Protein 3CED (pdb70)

B-factor: mean 37.99, std 11.05, range [21.46, 79.49]

Secondary structure (DSSP, 8-state):
-HHHHHHHHHHHTPSPPTT-EEEEEEEEEES-HHHHHHHHHHHHT---EEEEEEEEEETTEEEEEEEEEES---HHHHHHHHHHHHHTT---EEEE-/-HHHHHHHHHHHTPSPPTT-EEEEEEEEEES-HHHHHHHHHHHHT---EEEEEEEEEETTEEEEEEEEEES---HHHHHHHHHHHHHTT---EEEE-/-HHHHHHHHHHTTPSPPTT-EEEEEEEEEES-HHHHHHHHHHHHT---EEEEEEEEEETTEEEEEEEEEES---HHHHHHHHHHHHHTT---EEEE-

Radius of gyration: 26.01 Å; Cα contacts (8 Å, |Δi|>4): 468; chains: 3; bounding box: 54×54×54 Å

Organism: Staphylococcus aureus (strain Mu50 / ATCC 700699) (NCBI:txid158878)

Structure (mmCIF, N/CA/C/O backbone):
data_3CED
#
_entry.id   3CED
#
_cell.length_a   132.550
_cell.length_b   132.550
_cell.length_c   132.083
_cell.angle_alpha   90.000
_cell.angle_beta   90.000
_cell.angle_gamma   90.000
#
_symmetry.space_group_name_H-M   'I 4 2 2'
#
loop_
_entity.id
_entity.type
_entity.pdbx_description
1 polymer 'Methionine import ATP-binding protein metN 2'
2 non-polymer 1,4-BUTANEDIOL
3 water water
#
loop_
_atom_site.group_PDB
_atom_site.id
_atom_site.type_symbol
_atom_site.label_atom_id
_atom_site.label_alt_id
_atom_site.label_comp_id
_atom_site.label_asym_id
_atom_site.label_entity_id
_atom_site.label_seq_id
_atom_site.pdbx_PDB_ins_code
_atom_site.Cartn_x
_atom_site.Cartn_y
_atom_site.Cartn_z
_atom_site.occupancy
_atom_site.B_iso_or_equiv
_atom_site.auth_seq_id
_atom_site.auth_comp_id
_atom_site.auth_asym_id
_atom_site.auth_atom_id
_atom_site.pdbx_PDB_model_num
ATOM 1 N N . SER A 1 1 ? 39.022 33.880 24.774 1.00 53.91 244 SER A N 1
ATOM 2 C CA . SER A 1 1 ? 38.499 33.592 26.141 1.00 54.18 244 SER A CA 1
ATOM 3 C C . SER A 1 1 ? 39.616 33.683 27.188 1.00 54.32 244 SER A C 1
ATOM 4 O O . SER A 1 1 ? 40.791 33.849 26.835 1.00 54.27 244 SER A O 1
ATOM 7 N N . ASN A 1 2 ? 39.240 33.577 28.466 1.00 54.39 245 ASN A N 1
ATOM 8 C CA . ASN A 1 2 ? 40.196 33.592 29.581 1.00 54.45 245 ASN A CA 1
ATOM 9 C C . ASN A 1 2 ? 41.077 32.349 29.589 1.00 53.53 245 ASN A C 1
ATOM 10 O O . ASN A 1 2 ? 42.250 32.419 29.959 1.00 53.32 245 ASN A O 1
ATOM 15 N N . ALA A 1 3 ? 40.487 31.218 29.196 1.00 52.60 246 ALA A N 1
ATOM 16 C CA . ALA A 1 3 ? 41.203 29.949 29.077 1.00 51.47 246 ALA A CA 1
ATOM 17 C C . ALA A 1 3 ? 42.213 29.995 27.912 1.00 50.35 246 ALA A C 1
ATOM 18 O O . ALA A 1 3 ? 43.329 29.480 28.030 1.00 49.45 246 ALA A O 1
ATOM 20 N N . ASP A 1 4 ? 41.815 30.626 26.803 1.00 49.04 247 ASP A N 1
ATOM 21 C CA . ASP A 1 4 ? 42.716 30.833 25.664 1.00 48.08 247 ASP A CA 1
ATOM 22 C C . ASP A 1 4 ? 43.904 31.723 26.051 1.00 46.70 247 ASP A C 1
ATOM 23 O O . ASP A 1 4 ? 45.052 31.396 25.740 1.00 45.57 247 ASP A O 1
ATOM 28 N N . ASP A 1 5 ? 43.618 32.835 26.736 1.00 45.63 248 ASP A N 1
ATOM 29 C CA . ASP A 1 5 ? 44.662 33.768 27.188 1.00 44.60 248 ASP A CA 1
ATOM 30 C C . ASP A 1 5 ? 45.610 33.090 28.193 1.00 43.06 248 ASP A C 1
ATOM 31 O O . ASP A 1 5 ? 46.826 33.243 28.103 1.00 42.58 248 ASP A O 1
ATOM 36 N N . PHE A 1 6 ? 45.042 32.343 29.139 1.00 41.64 249 PHE A N 1
ATOM 37 C CA . PHE A 1 6 ? 45.826 31.568 30.112 1.00 40.68 249 PHE A CA 1
ATOM 38 C C . PHE A 1 6 ? 46.824 30.619 29.414 1.00 39.43 249 PHE A C 1
ATOM 39 O O . PHE A 1 6 ? 48.024 30.638 29.708 1.00 38.68 249 PHE A O 1
ATOM 47 N N . GLU A 1 7 ? 46.314 29.810 28.485 1.00 38.21 250 GLU A N 1
ATOM 48 C CA . GLU A 1 7 ? 47.146 28.878 27.709 1.00 37.70 250 GLU A CA 1
ATOM 49 C C . GLU A 1 7 ? 48.234 29.598 26.894 1.00 37.73 250 GLU A C 1
ATOM 50 O O . GLU A 1 7 ? 49.381 29.128 26.825 1.00 36.69 250 GLU A O 1
ATOM 56 N N . THR A 1 8 ? 47.868 30.741 26.302 1.00 37.05 251 THR A N 1
ATOM 57 C CA . THR A 1 8 ? 48.820 31.588 25.570 1.00 3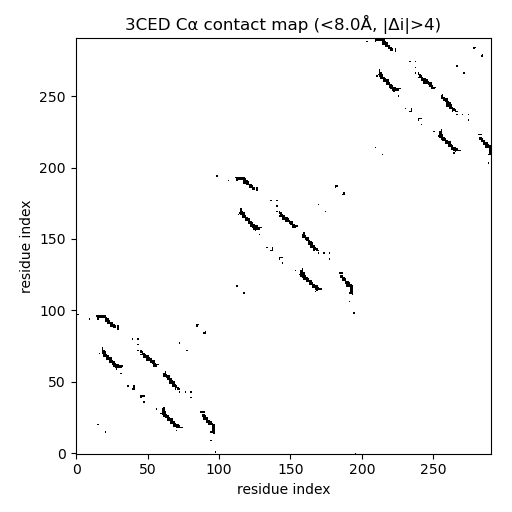7.70 251 THR A CA 1
ATOM 58 C C . THR A 1 8 ? 49.972 32.026 26.483 1.00 37.52 251 THR A C 1
ATOM 59 O O . THR A 1 8 ? 51.136 31.999 26.077 1.00 37.69 251 THR A O 1
ATOM 63 N N . SER A 1 9 ? 49.645 32.382 27.724 1.00 37.77 252 SER A N 1
ATOM 64 C CA . SER A 1 9 ? 50.658 32.791 28.696 1.00 38.26 252 SER A CA 1
ATOM 65 C C . SER A 1 9 ? 51.598 31.638 29.134 1.00 38.53 252 SER A C 1
ATOM 66 O O . SER A 1 9 ? 52.784 31.856 29.389 1.00 39.58 252 SER A O 1
ATOM 69 N N . LEU A 1 10 ? 51.088 30.413 29.215 1.00 37.92 253 LEU A N 1
ATOM 70 C CA . LEU A 1 10 ? 51.963 29.262 29.478 1.00 37.66 253 LEU A CA 1
ATOM 71 C C . LEU A 1 10 ? 52.894 28.977 28.303 1.00 38.34 253 LEU A C 1
ATOM 72 O O . LEU A 1 10 ? 54.082 28.687 28.498 1.00 37.85 253 LEU A O 1
ATOM 77 N N . THR A 1 11 ? 52.333 29.031 27.093 1.00 38.69 254 THR A N 1
ATOM 78 C CA . THR A 1 11 ? 53.078 28.756 25.870 1.00 39.81 254 THR A CA 1
ATOM 79 C C . THR A 1 11 ? 54.209 29.779 25.686 1.00 40.46 254 THR A C 1
ATOM 80 O O . THR A 1 11 ? 55.283 29.449 25.159 1.00 40.53 254 THR A O 1
ATOM 84 N N . GLU A 1 12 ? 53.977 30.992 26.179 1.00 41.05 255 GLU A N 1
ATOM 85 C CA . GLU A 1 12 ? 55.003 32.029 26.186 1.00 42.40 255 GLU A CA 1
ATOM 86 C C . GLU A 1 12 ? 56.219 31.685 27.048 1.00 41.20 255 GLU A C 1
ATOM 87 O O . GLU A 1 12 ? 57.322 32.118 26.741 1.00 41.97 255 GLU A O 1
ATOM 93 N N . LEU A 1 13 ? 56.033 30.874 28.089 1.00 40.23 256 LEU A N 1
ATOM 94 C CA . LEU A 1 13 ? 57.148 30.418 28.935 1.00 39.20 256 LEU A CA 1
ATOM 95 C C . LEU A 1 13 ? 57.952 29.261 28.333 1.00 38.06 256 LEU A C 1
ATOM 96 O O . LEU A 1 13 ? 58.949 28.832 28.897 1.00 37.21 256 LEU A O 1
ATOM 101 N N . GLU A 1 14 ? 57.503 28.750 27.198 1.00 37.45 257 GLU A N 1
ATOM 102 C CA . GLU A 1 14 ? 58.182 27.636 26.541 1.00 37.80 257 GLU A CA 1
ATOM 103 C C . GLU A 1 14 ? 59.246 28.178 25.593 1.00 36.90 257 GLU A C 1
ATOM 104 O O . GLU A 1 14 ? 59.138 29.322 25.183 1.00 36.97 257 GLU A O 1
ATOM 110 N N . PRO A 1 15 ? 60.281 27.373 25.257 1.00 36.68 258 PRO A N 1
ATOM 111 C CA . PRO A 1 15 ? 60.514 26.001 25.731 1.00 36.17 258 PRO A CA 1
ATOM 112 C C . PRO A 1 15 ? 60.936 25.969 27.213 1.00 36.08 258 PRO A C 1
ATOM 113 O O . PRO A 1 15 ? 61.652 26.867 27.681 1.00 35.89 258 PRO A O 1
ATOM 117 N N . LEU A 1 16 ? 60.447 24.973 27.947 1.00 35.12 259 LEU A N 1
ATOM 118 C CA . LEU A 1 16 ? 60.917 24.722 29.304 1.00 34.55 259 LEU A CA 1
ATOM 119 C C . LEU A 1 16 ? 62.181 23.883 29.177 1.00 34.68 259 LEU A C 1
ATOM 120 O O . LEU A 1 16 ? 62.321 23.110 28.231 1.00 34.14 259 LEU A O 1
ATOM 125 N N . GLU A 1 17 ? 63.090 24.036 30.132 1.00 35.25 260 GLU A N 1
ATOM 126 C CA . GLU A 1 17 ? 64.257 23.157 30.266 1.00 36.48 260 GLU A CA 1
ATOM 127 C C . GLU A 1 17 ? 63.828 21.776 30.709 1.00 35.48 260 GLU A C 1
ATOM 128 O O . GLU A 1 17 ? 62.766 21.608 31.325 1.00 33.31 260 GLU A O 1
ATOM 134 N N . LYS A 1 18 ? 64.651 20.783 30.383 1.00 34.70 261 LYS A N 1
ATOM 135 C CA . LYS A 1 18 ? 64.464 19.438 30.887 1.00 35.61 261 LYS A CA 1
ATOM 136 C C . LYS A 1 18 ? 64.405 19.536 32.413 1.00 33.66 261 LYS A C 1
ATOM 137 O O . LYS A 1 18 ? 65.198 20.267 33.023 1.00 33.41 261 LYS A O 1
ATOM 143 N N . ASP A 1 19 ? 63.456 18.817 33.013 1.00 32.04 262 ASP A N 1
ATOM 144 C CA . ASP A 1 19 ? 63.282 18.769 34.471 1.00 30.31 262 ASP A CA 1
ATOM 145 C C . ASP A 1 19 ? 62.613 20.011 35.049 1.00 29.22 262 ASP A C 1
ATOM 146 O O . ASP A 1 19 ? 62.538 20.158 36.260 1.00 28.27 262 ASP A O 1
ATOM 151 N N . ALA A 1 20 ? 62.090 20.868 34.166 1.00 28.33 263 ALA A N 1
ATOM 152 C CA . ALA A 1 20 ? 61.200 21.986 34.551 1.00 27.92 263 ALA A CA 1
ATOM 153 C C . ALA A 1 20 ? 59.755 21.597 34.226 1.00 28.12 263 ALA A C 1
ATOM 154 O O . ALA A 1 20 ? 59.516 20.843 33.267 1.00 27.54 263 ALA A O 1
ATOM 156 N N . TYR A 1 21 ? 58.805 22.070 35.037 1.00 27.15 264 TYR A N 1
ATOM 157 C CA . TYR A 1 21 ? 57.371 21.757 34.852 1.00 27.14 264 TYR A CA 1
ATOM 158 C C . TYR A 1 21 ? 56.493 22.962 35.120 1.00 26.95 264 TYR A C 1
ATOM 159 O O . TYR A 1 21 ? 56.845 23.827 35.914 1.00 26.60 264 TYR A O 1
ATOM 168 N N . ILE A 1 22 ? 55.334 22.992 34.479 1.00 26.23 265 ILE A N 1
ATOM 169 C CA . ILE A 1 22 ? 54.226 23.809 34.943 1.00 26.33 265 ILE A CA 1
ATOM 170 C C . ILE A 1 22 ? 53.093 22.856 35.325 1.00 27.11 265 ILE A C 1
ATOM 171 O O . ILE A 1 22 ? 52.661 22.027 34.504 1.00 26.93 265 ILE A O 1
ATOM 176 N N . VAL A 1 23 ? 52.671 22.929 36.588 1.00 26.86 266 VAL A N 1
ATOM 177 C CA . VAL A 1 23 ? 51.638 22.022 37.095 1.00 27.56 266 VAL A CA 1
ATOM 178 C C . VAL A 1 23 ? 50.477 22.818 37.661 1.00 28.25 266 VAL A C 1
ATOM 179 O O . VAL A 1 23 ? 50.658 23.958 38.059 1.00 28.17 266 VAL A O 1
ATOM 183 N N . ARG A 1 24 ? 49.292 22.217 37.662 1.00 28.24 267 ARG A N 1
ATOM 184 C CA . ARG A 1 24 ? 48.160 22.786 38.356 1.00 29.48 267 ARG A CA 1
ATOM 185 C C . ARG A 1 24 ? 47.817 21.889 39.544 1.00 29.10 267 ARG A C 1
ATOM 186 O O . ARG A 1 24 ? 47.694 20.669 39.389 1.00 29.21 267 ARG A O 1
ATOM 194 N N . LEU A 1 25 ? 47.703 22.490 40.731 1.00 28.43 268 LEU A N 1
ATOM 195 C CA . LEU A 1 25 ? 47.292 21.765 41.937 1.00 28.91 268 LEU A CA 1
ATOM 196 C C . LEU A 1 25 ? 45.818 22.078 42.180 1.00 29.16 268 LEU A C 1
ATOM 197 O O . LEU A 1 25 ? 45.433 23.267 42.163 1.00 28.26 268 LEU A O 1
ATOM 202 N N . VAL A 1 26 ? 45.011 21.027 42.388 1.00 28.27 269 VAL A N 1
ATOM 203 C CA . VAL A 1 26 ? 43.560 21.148 42.507 1.00 28.53 269 VAL A CA 1
ATOM 204 C C . VAL A 1 26 ? 43.148 20.817 43.932 1.00 28.85 269 VAL A C 1
ATOM 205 O O . VAL A 1 26 ? 43.445 19.732 44.439 1.00 27.66 269 VAL A O 1
ATOM 209 N N . PHE A 1 27 ? 42.490 21.777 44.575 1.00 29.27 270 PHE A N 1
ATOM 210 C CA . PHE A 1 27 ? 42.089 21.678 45.977 1.00 30.59 270 PHE A CA 1
ATOM 211 C C . PHE A 1 27 ? 40.583 21.527 46.035 1.00 31.55 270 PHE A C 1
ATOM 212 O O . PHE A 1 27 ? 39.865 22.268 45.365 1.00 30.71 270 PHE A O 1
ATOM 220 N N . ALA A 1 28 ? 40.104 20.580 46.840 1.00 33.86 271 ALA A N 1
ATOM 221 C CA . ALA A 1 28 ? 38.663 20.350 46.989 1.00 36.00 271 ALA A CA 1
ATOM 222 C C . ALA A 1 28 ? 38.319 20.088 48.443 1.00 37.74 271 ALA A C 1
ATOM 223 O O . ALA A 1 28 ? 37.850 19.003 48.771 1.00 38.76 271 ALA A O 1
ATOM 225 N N . GLY A 1 29 ? 38.582 21.056 49.317 1.00 38.94 272 GLY A N 1
ATOM 226 C CA . GLY A 1 29 ? 38.232 20.948 50.735 1.00 41.10 272 GLY A CA 1
ATOM 227 C C . GLY A 1 29 ? 39.422 20.693 51.630 1.00 42.82 272 GLY A C 1
ATOM 228 O O . GLY A 1 29 ? 39.286 20.141 52.711 1.00 42.89 272 GLY A O 1
ATOM 229 N N . SER A 1 30 ? 40.599 21.110 51.183 1.00 45.27 273 SER A N 1
ATOM 230 C CA . SER A 1 30 ? 41.840 20.870 51.908 1.00 47.44 273 SER A CA 1
ATOM 231 C C . SER A 1 30 ? 42.080 21.927 52.997 1.00 48.58 273 SER A C 1
ATOM 232 O O . SER A 1 30 ? 41.294 22.865 53.149 1.00 48.28 273 SER A O 1
ATOM 235 N N . THR A 1 31 ? 43.171 21.782 53.750 1.00 50.35 274 THR A N 1
ATOM 236 C CA . THR A 1 31 ? 43.653 22.884 54.594 1.00 51.74 274 THR A CA 1
ATOM 237 C C . THR A 1 31 ? 44.349 23.923 53.681 1.00 52.02 274 THR A C 1
ATOM 238 O O . THR A 1 31 ? 44.521 23.673 52.475 1.00 51.74 274 THR A O 1
ATOM 242 N N . THR A 1 32 ? 44.743 25.072 54.240 1.00 52.69 275 THR A N 1
ATOM 243 C CA . THR A 1 32 ? 45.236 26.197 53.421 1.00 53.70 275 THR A CA 1
ATOM 244 C C . THR A 1 32 ? 46.462 25.874 52.534 1.00 54.17 275 THR A C 1
ATOM 245 O O . THR A 1 32 ? 47.335 25.078 52.911 1.00 54.73 275 THR A O 1
ATOM 249 N N . THR A 1 33 ? 46.518 26.513 51.367 1.00 54.18 276 THR A N 1
ATOM 250 C CA . THR A 1 33 ? 47.581 26.274 50.388 1.00 53.92 276 THR A CA 1
ATOM 251 C C . THR A 1 33 ? 49.005 26.646 50.845 1.00 54.14 276 THR A C 1
ATOM 252 O O . THR A 1 33 ? 49.968 25.951 50.487 1.00 53.96 276 THR A O 1
ATOM 256 N N . GLU A 1 34 ? 49.145 27.729 51.618 1.00 54.36 277 GLU A N 1
ATOM 257 C CA . GLU A 1 34 ? 50.494 28.221 52.001 1.00 54.72 277 GLU A CA 1
ATOM 258 C C . GLU A 1 34 ? 51.343 27.175 52.738 1.00 53.96 277 GLU A C 1
ATOM 259 O O . GLU A 1 34 ? 52.452 26.860 52.280 1.00 53.25 277 GLU A O 1
ATOM 265 N N . PRO A 1 35 ? 50.822 26.607 53.850 1.00 53.50 278 PRO A N 1
ATOM 266 C CA . PRO A 1 35 ? 51.641 25.598 54.515 1.00 53.00 278 PRO A CA 1
ATOM 267 C C . PRO A 1 35 ? 52.024 24.470 53.542 1.00 52.32 278 PRO A C 1
ATOM 268 O O . PRO A 1 35 ? 53.050 23.835 53.746 1.00 52.03 278 PRO A O 1
ATOM 272 N N . ILE A 1 36 ? 51.219 24.254 52.492 1.00 51.51 279 ILE A N 1
ATOM 273 C CA . ILE A 1 36 ? 51.484 23.196 51.495 1.00 50.38 279 ILE A CA 1
ATOM 274 C C . ILE A 1 36 ? 52.614 23.560 50.498 1.00 49.11 279 ILE A C 1
ATOM 275 O O . ILE A 1 36 ? 53.468 22.736 50.238 1.00 49.42 279 ILE A O 1
ATOM 280 N N . VAL A 1 37 ? 52.627 24.779 49.971 1.00 47.53 280 VAL A N 1
ATOM 281 C CA . VAL A 1 37 ? 53.646 25.210 49.021 1.00 46.86 280 VAL A CA 1
ATOM 282 C C . VAL A 1 37 ? 55.036 25.394 49.674 1.00 46.37 280 VAL A C 1
ATOM 283 O O . VAL A 1 37 ? 56.073 25.088 49.054 1.00 46.39 280 VAL A O 1
ATOM 287 N N . SER A 1 38 ? 55.061 25.907 50.906 1.00 44.35 281 SER A N 1
ATOM 288 C CA . SER A 1 38 ? 56.321 26.111 51.607 1.00 42.55 281 SER A CA 1
ATOM 289 C C . SER A 1 38 ? 56.837 24.756 52.077 1.00 41.05 281 SER A C 1
ATOM 290 O O . SER A 1 38 ? 58.036 24.503 52.045 1.00 40.78 281 SER A O 1
ATOM 293 N N A SER A 1 39 ? 55.914 23.892 52.501 0.50 40.13 282 SER A N 1
ATOM 294 N N B SER A 1 39 ? 55.920 23.876 52.468 0.50 40.25 282 SER A N 1
ATOM 295 C CA A SER A 1 39 ? 56.222 22.519 52.901 0.50 39.35 282 SER A CA 1
ATOM 296 C CA B SER A 1 39 ? 56.277 22.536 52.916 0.50 39.60 282 SER A CA 1
ATOM 297 C C A SER A 1 39 ? 56.871 21.707 51.774 0.50 38.76 282 SER A C 1
ATOM 298 C C B SER A 1 39 ? 56.839 21.654 51.785 0.50 38.89 282 SER A C 1
ATOM 299 O O A SER A 1 39 ? 57.853 20.986 51.993 0.50 38.57 282 SER A O 1
ATOM 300 O O B SER A 1 39 ? 57.738 20.835 52.015 0.50 38.68 282 SER A O 1
ATOM 305 N N . LEU A 1 40 ? 56.297 21.819 50.579 1.00 37.90 283 LEU A N 1
ATOM 306 C CA . LEU A 1 40 ? 56.798 21.123 49.400 1.00 36.76 283 LEU A CA 1
ATOM 307 C C . LEU A 1 40 ? 58.167 21.657 48.990 1.00 34.78 283 LEU A C 1
ATOM 308 O O . LEU A 1 40 ? 59.056 20.879 48.693 1.00 34.01 283 LEU A O 1
ATOM 313 N N . SER A 1 41 ? 58.314 22.978 48.967 1.00 33.45 284 SER A N 1
ATOM 314 C CA . SER A 1 41 ? 59.584 23.606 48.650 1.00 33.13 284 SER A CA 1
ATOM 315 C C . SER A 1 41 ? 60.701 23.129 49.606 1.00 32.72 284 SER A C 1
ATOM 316 O O . SER A 1 41 ? 61.771 22.738 49.152 1.00 31.76 284 SER A O 1
ATOM 319 N N . THR A 1 42 ? 60.423 23.135 50.916 1.00 31.84 285 THR A N 1
ATOM 320 C CA . THR A 1 42 ? 61.353 22.637 51.929 1.00 31.35 285 THR A CA 1
ATOM 321 C C . THR A 1 42 ? 61.669 21.172 51.728 1.00 31.38 285 THR A C 1
ATOM 322 O O . THR A 1 42 ? 62.839 20.792 51.764 1.00 31.50 285 THR A O 1
ATOM 326 N N . ALA A 1 43 ? 60.648 20.350 51.494 1.00 30.93 286 ALA A N 1
ATOM 327 C CA . ALA A 1 43 ? 60.857 18.900 51.401 1.00 30.91 286 ALA A CA 1
ATOM 328 C C . ALA A 1 43 ? 61.767 18.482 50.239 1.00 30.47 286 ALA A C 1
ATOM 329 O O . ALA A 1 43 ? 62.555 17.544 50.387 1.00 30.41 286 ALA A O 1
ATOM 331 N N . TYR A 1 44 ? 61.651 19.166 49.095 1.00 29.26 287 TYR A N 1
ATOM 332 C CA . TYR A 1 44 ? 62.413 18.799 47.900 1.00 28.74 287 TYR A CA 1
ATOM 333 C C . TYR A 1 44 ? 63.514 19.786 47.521 1.00 27.54 287 TYR A C 1
ATOM 334 O O . TYR A 1 44 ? 64.209 19.582 46.521 1.00 27.54 287 TYR A O 1
ATOM 343 N N . ASP A 1 45 ? 63.700 20.818 48.346 1.00 26.26 288 ASP A N 1
ATOM 344 C CA . ASP A 1 45 ? 64.740 21.825 48.135 1.00 26.35 288 ASP A CA 1
ATOM 345 C C . ASP A 1 45 ? 64.575 22.456 46.752 1.00 26.34 288 ASP A C 1
ATOM 346 O O . ASP A 1 45 ? 65.528 22.594 45.985 1.00 26.66 288 ASP A O 1
ATOM 351 N N . ILE A 1 46 ? 63.349 22.845 46.452 1.00 26.30 289 ILE A N 1
ATOM 352 C CA . ILE A 1 46 ? 63.027 23.386 45.136 1.00 26.98 289 ILE A CA 1
ATOM 353 C C . ILE A 1 46 ? 62.475 24.817 45.211 1.00 27.59 289 ILE A C 1
ATOM 354 O O . ILE A 1 46 ? 61.836 25.225 46.193 1.00 26.60 289 ILE A O 1
ATOM 359 N N . LYS A 1 47 ? 62.730 25.547 44.138 1.00 28.27 290 LYS A N 1
ATOM 360 C CA . LYS A 1 47 ? 62.129 26.841 43.896 1.00 29.21 290 LYS A CA 1
ATOM 361 C C . LYS A 1 47 ? 60.730 26.584 43.331 1.00 29.06 290 LYS A C 1
ATOM 362 O O . LYS A 1 47 ? 60.560 25.739 42.458 1.00 28.05 290 LYS A O 1
ATOM 368 N N . ILE A 1 48 ? 59.724 27.287 43.840 1.00 29.60 291 ILE A N 1
ATOM 369 C CA . ILE A 1 48 ? 58.380 27.190 43.267 1.00 30.37 291 ILE A CA 1
ATOM 370 C C . ILE A 1 48 ? 57.906 28.593 42.956 1.00 30.63 291 ILE A C 1
ATOM 371 O O . ILE A 1 48 ? 57.882 29.441 43.847 1.00 31.00 291 ILE A O 1
ATOM 376 N N . ASN A 1 49 ? 57.573 28.858 41.693 1.00 29.53 292 ASN A N 1
ATOM 377 C CA . ASN A 1 49 ? 57.048 30.162 41.304 1.00 29.29 292 ASN A CA 1
ATOM 378 C C . ASN A 1 49 ? 55.538 30.026 41.128 1.00 28.96 292 ASN A C 1
ATOM 379 O O . ASN A 1 49 ? 55.075 29.217 40.300 1.00 27.24 292 ASN A O 1
ATOM 384 N N . ILE A 1 50 ? 54.775 30.807 41.885 1.00 27.67 293 ILE A N 1
ATOM 385 C CA . ILE A 1 50 ? 53.325 30.802 41.719 1.00 28.80 293 ILE A CA 1
ATOM 386 C C . ILE A 1 50 ? 52.952 31.659 40.499 1.00 27.89 293 ILE A C 1
ATOM 387 O O . ILE A 1 50 ? 53.244 32.852 40.460 1.00 27.82 293 ILE A O 1
ATOM 392 N N . LEU A 1 51 ? 52.399 31.015 39.480 1.00 27.72 294 LEU A N 1
ATOM 393 C CA . LEU A 1 51 ? 51.984 31.713 38.259 1.00 27.69 294 LEU A CA 1
ATOM 394 C C . LEU A 1 51 ? 50.571 32.251 38.404 1.00 28.32 294 LEU A C 1
ATOM 395 O O . LEU A 1 51 ? 50.273 33.359 37.943 1.00 27.00 294 LEU A O 1
ATOM 400 N N . GLU A 1 52 ? 49.713 31.447 39.032 1.00 28.49 295 GLU A N 1
ATOM 401 C CA . GLU A 1 52 ? 48.324 31.805 39.247 1.00 31.60 295 GLU A CA 1
ATOM 402 C C . GLU A 1 52 ? 47.744 31.155 40.500 1.00 29.92 295 GLU A C 1
ATOM 403 O O . GLU A 1 52 ? 48.088 30.021 40.830 1.00 30.06 295 GLU A O 1
ATOM 409 N N . ALA A 1 53 ? 46.881 31.890 41.199 1.00 29.16 296 ALA A N 1
ATOM 410 C CA . ALA A 1 53 ? 46.143 31.361 42.332 1.00 28.83 296 ALA A CA 1
ATOM 411 C C . ALA A 1 53 ? 44.676 31.734 42.128 1.00 29.34 296 ALA A C 1
ATOM 412 O O . ALA A 1 53 ? 44.357 32.907 41.889 1.00 28.91 296 ALA A O 1
ATOM 414 N N . ASN A 1 54 ? 43.796 30.739 42.210 1.00 28.15 297 ASN A N 1
ATOM 415 C CA . ASN A 1 54 ? 42.365 30.950 42.145 1.00 28.08 297 ASN A CA 1
ATOM 416 C C . ASN A 1 54 ? 41.732 30.058 43.213 1.00 27.60 297 ASN A C 1
ATOM 417 O O . ASN A 1 54 ? 41.420 28.881 42.973 1.00 25.62 297 ASN A O 1
ATOM 422 N N . ILE A 1 55 ? 41.546 30.640 44.393 1.00 27.21 298 ILE A N 1
ATOM 423 C CA . ILE A 1 55 ? 41.344 29.890 45.619 1.00 28.66 298 ILE A CA 1
ATOM 424 C C . ILE A 1 55 ? 40.267 30.591 46.447 1.00 28.99 298 ILE A C 1
ATOM 425 O O . ILE A 1 55 ? 40.239 31.833 46.527 1.00 27.68 298 ILE A O 1
ATOM 430 N N . LYS A 1 56 ? 39.376 29.792 47.039 1.00 28.98 299 LYS A N 1
ATOM 431 C CA . LYS A 1 56 ? 38.449 30.247 48.069 1.00 31.22 299 LYS A CA 1
ATOM 432 C C . LYS A 1 56 ? 38.672 29.455 49.357 1.00 30.94 299 LYS A C 1
ATOM 433 O O . LYS A 1 56 ? 38.755 28.212 49.337 1.00 29.85 299 LYS A O 1
ATOM 439 N N . ASN A 1 57 ? 38.791 30.178 50.465 1.00 30.48 300 ASN A N 1
ATOM 440 C CA . ASN A 1 57 ? 38.864 29.556 51.782 1.00 31.77 300 ASN A CA 1
ATOM 441 C C . ASN A 1 57 ? 37.472 29.588 52.400 1.00 32.83 300 ASN A C 1
ATOM 442 O O . ASN A 1 57 ? 36.996 30.631 52.822 1.00 32.61 300 ASN A O 1
ATOM 447 N N . THR A 1 58 ? 36.817 28.433 52.392 1.00 35.05 301 THR A N 1
ATOM 448 C CA . THR A 1 58 ? 35.392 28.312 52.712 1.00 37.81 301 THR A CA 1
ATOM 449 C C . THR A 1 58 ? 35.217 27.703 54.098 1.00 39.39 301 THR A C 1
ATOM 450 O O . THR A 1 58 ? 36.203 27.389 54.775 1.00 39.97 301 THR A O 1
ATOM 454 N N . LYS A 1 59 ? 33.966 27.525 54.513 1.00 41.35 302 LYS A N 1
ATOM 455 C CA . LYS A 1 59 ? 33.664 26.831 55.768 1.00 43.54 302 LYS A CA 1
ATOM 456 C C . LYS A 1 59 ? 34.177 25.390 55.681 1.00 43.84 302 LYS A C 1
ATOM 457 O O . LYS A 1 59 ? 34.770 24.868 56.631 1.00 44.49 302 LYS A O 1
ATOM 463 N N . ASN A 1 60 ? 33.977 24.777 54.515 1.00 43.99 303 ASN A N 1
ATOM 464 C CA . ASN A 1 60 ? 34.415 23.403 54.260 1.00 43.98 303 ASN A CA 1
ATOM 465 C C . ASN A 1 60 ? 35.844 23.259 53.708 1.00 43.04 303 ASN A C 1
ATOM 466 O O . ASN A 1 60 ? 36.153 22.276 53.028 1.00 44.13 303 ASN A O 1
ATOM 471 N N . GLY A 1 61 ? 36.713 24.223 54.015 1.00 40.70 304 GLY A N 1
ATOM 472 C CA . GLY A 1 61 ? 38.106 24.171 53.594 1.00 37.80 304 GLY A CA 1
ATOM 473 C C . GLY A 1 61 ? 38.413 24.921 52.300 1.00 35.66 304 GLY A C 1
ATOM 474 O O . GLY A 1 61 ? 37.596 25.683 51.789 1.00 35.67 304 GLY A O 1
ATOM 475 N N . THR A 1 62 ? 39.590 24.654 51.756 1.00 33.02 305 THR A N 1
ATOM 476 C CA . THR A 1 62 ? 40.116 25.366 50.604 1.00 30.99 305 THR A CA 1
ATOM 477 C C . THR A 1 62 ? 39.733 24.689 49.290 1.00 30.34 305 THR A C 1
ATOM 478 O O . THR A 1 62 ? 39.920 23.477 49.116 1.00 28.62 305 THR A O 1
ATOM 482 N N . VAL A 1 63 ? 39.152 25.488 48.393 1.00 28.99 306 VAL A N 1
ATOM 483 C CA . VAL A 1 63 ? 38.682 25.025 47.088 1.00 28.38 306 VAL A CA 1
ATOM 484 C C . VAL A 1 63 ? 39.298 25.914 45.992 1.00 28.12 306 VAL A C 1
ATOM 485 O O . VAL A 1 63 ? 39.295 27.159 46.103 1.00 25.97 306 VAL A O 1
ATOM 489 N N . GLY A 1 64 ? 39.817 25.265 44.949 1.00 26.49 307 GLY A N 1
ATOM 490 C CA . GLY A 1 64 ? 40.255 25.943 43.727 1.00 26.38 307 GLY A CA 1
ATOM 491 C C . GLY A 1 64 ? 41.602 25.404 43.276 1.00 26.90 307 GLY A C 1
ATOM 492 O O . GLY A 1 64 ? 41.882 24.204 43.404 1.00 26.69 307 GLY A O 1
ATOM 493 N N . PHE A 1 65 ? 42.453 26.272 42.746 1.00 27.44 308 PHE A N 1
ATOM 494 C CA . PHE A 1 65 ? 43.722 25.791 42.210 1.00 28.23 308 PHE A CA 1
ATOM 495 C C . PHE A 1 65 ? 44.870 26.773 42.284 1.00 27.65 308 PHE A C 1
ATOM 496 O O . PHE A 1 65 ? 44.657 27.991 42.419 1.00 27.51 308 PHE A O 1
ATOM 504 N N . LEU A 1 66 ? 46.083 26.213 42.210 1.00 26.29 309 LEU A N 1
ATOM 505 C CA . LEU A 1 66 ? 47.313 26.967 42.038 1.00 27.24 309 LEU A CA 1
ATOM 506 C C . LEU A 1 66 ? 47.984 26.477 40.765 1.00 26.90 309 LEU A C 1
ATOM 507 O O . LEU A 1 66 ? 48.044 25.269 40.535 1.00 27.37 309 LEU A O 1
ATOM 512 N N . VAL A 1 67 ? 48.517 27.395 39.965 1.00 26.46 310 VAL A N 1
ATOM 513 C CA . VAL A 1 67 ? 49.368 27.010 38.837 1.00 26.71 310 VAL A CA 1
ATOM 514 C C . VAL A 1 67 ? 50.807 27.375 39.225 1.00 28.05 310 VAL A C 1
ATOM 515 O O . VAL A 1 67 ? 51.109 28.537 39.541 1.00 27.28 310 VAL A O 1
ATOM 519 N N . LEU A 1 68 ? 51.667 26.360 39.230 1.00 27.88 311 LEU A N 1
ATOM 520 C CA . LEU A 1 68 ? 53.032 26.501 39.731 1.00 28.77 311 LEU A CA 1
ATOM 521 C C . LEU A 1 68 ? 54.037 26.209 38.617 1.00 28.70 311 LEU A C 1
ATOM 522 O O . LEU A 1 68 ? 53.884 25.236 37.855 1.00 28.32 311 LEU A O 1
ATOM 527 N N . HIS A 1 69 ? 55.048 27.060 38.531 1.00 27.97 312 HIS A N 1
ATOM 528 C CA . HIS A 1 69 ? 56.212 26.802 37.703 1.00 28.36 312 HIS A CA 1
ATOM 529 C C . HIS A 1 69 ? 57.337 26.293 38.592 1.00 27.86 312 HIS A C 1
ATOM 530 O O . HIS A 1 69 ? 57.703 26.942 39.569 1.00 27.15 312 HIS A O 1
ATOM 537 N N . ILE A 1 70 ?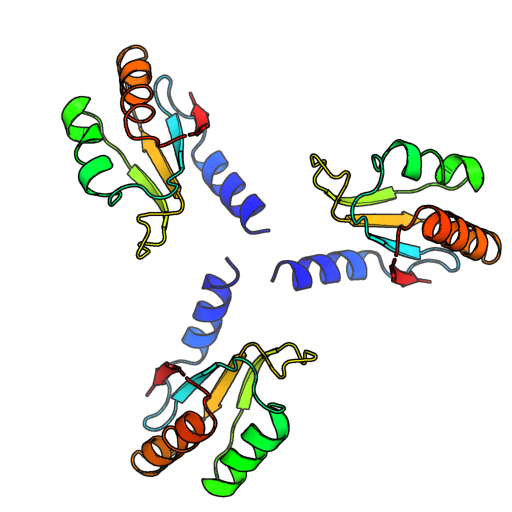 57.877 25.121 38.264 1.00 27.09 313 ILE A N 1
ATOM 538 C CA . ILE A 1 70 ? 58.996 24.566 39.023 1.00 27.09 313 ILE A CA 1
ATOM 539 C C . ILE A 1 70 ? 60.188 24.514 38.071 1.00 26.59 313 ILE A C 1
ATOM 540 O O . ILE A 1 70 ? 60.175 23.695 37.160 1.00 26.84 313 ILE A O 1
ATOM 545 N N . PRO A 1 71 ? 61.181 25.427 38.228 1.00 26.61 314 PRO A N 1
ATOM 546 C CA . PRO A 1 71 ? 62.287 25.457 37.251 1.00 26.01 314 PRO A CA 1
ATOM 547 C C . PRO A 1 71 ? 63.191 24.223 37.247 1.00 26.27 314 PRO A C 1
ATOM 548 O O . PRO A 1 71 ? 63.826 23.943 36.249 1.00 26.85 314 PRO A O 1
ATOM 552 N N . TYR A 1 72 ? 63.241 23.480 38.348 1.00 26.41 315 TYR A N 1
ATOM 553 C CA . TYR A 1 72 ? 64.002 22.244 38.397 1.00 26.25 315 TYR A CA 1
ATOM 554 C C . TYR A 1 72 ? 63.465 21.347 39.507 1.00 26.27 315 TYR A C 1
ATOM 555 O O . TYR A 1 72 ? 63.289 21.791 40.646 1.00 26.29 315 TYR A O 1
ATOM 564 N N . ILE A 1 73 ? 63.251 20.078 39.180 1.00 26.19 316 ILE A N 1
ATOM 565 C CA . ILE A 1 73 ? 63.055 19.041 40.190 1.00 26.71 316 ILE A CA 1
ATOM 566 C C . ILE A 1 73 ? 63.456 17.709 39.555 1.00 26.97 316 ILE A C 1
ATOM 567 O O . ILE A 1 73 ? 63.143 17.472 38.391 1.00 27.06 316 ILE A O 1
ATOM 572 N N . SER A 1 74 ? 64.177 16.857 40.277 1.00 27.39 317 SER A N 1
ATOM 573 C CA . SER A 1 74 ? 64.582 15.566 39.683 1.00 27.98 317 SER A CA 1
ATOM 574 C C . SER A 1 74 ? 63.362 14.681 39.440 1.00 28.89 317 SER A C 1
ATOM 575 O O . SER A 1 74 ? 6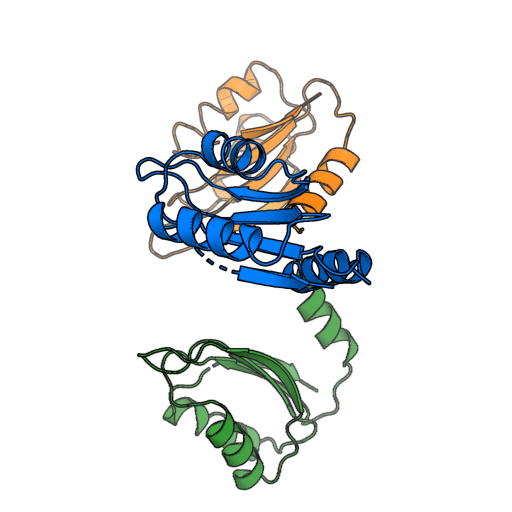2.302 14.857 40.064 1.00 28.44 317 SER A O 1
ATOM 578 N N A SER A 1 75 ? 63.528 13.728 38.532 0.50 29.40 318 SER A N 1
ATOM 579 N N B SER A 1 75 ? 63.499 13.729 38.522 0.50 29.20 318 SER A N 1
ATOM 580 C CA A SER A 1 75 ? 62.462 12.814 38.164 0.50 30.24 318 SER A CA 1
ATOM 581 C CA B SER A 1 75 ? 62.390 12.838 38.189 0.50 29.78 318 SER A CA 1
ATOM 582 C C A SER A 1 75 ? 61.962 12.011 39.368 0.50 30.50 318 SER A C 1
ATOM 583 C C B SER A 1 75 ? 61.934 12.047 39.416 0.50 30.26 318 SER A C 1
ATOM 584 O O A SER A 1 75 ? 60.759 11.807 39.524 0.50 30.93 318 SER A O 1
ATOM 585 O O B SER A 1 75 ? 60.733 11.891 39.644 0.50 30.61 318 SER A O 1
ATOM 590 N N . VAL A 1 76 ? 62.890 11.583 40.220 1.00 30.76 319 VAL A N 1
ATOM 591 C CA . VAL A 1 76 ? 62.568 10.835 41.438 1.00 31.39 319 VAL A CA 1
ATOM 592 C C . VAL A 1 76 ? 61.826 11.723 42.447 1.00 30.99 319 VAL A C 1
ATOM 593 O O . VAL A 1 76 ? 60.822 11.302 43.030 1.00 30.53 319 VAL A O 1
ATOM 597 N N . ASP A 1 77 ? 62.299 12.956 42.631 1.00 30.18 320 ASP A N 1
ATOM 598 C CA . ASP A 1 77 ? 61.614 13.884 43.539 1.00 30.27 320 ASP A CA 1
ATOM 599 C C . ASP A 1 77 ? 60.246 14.329 43.032 1.00 29.32 320 ASP A C 1
ATOM 600 O O . ASP A 1 77 ? 59.326 14.539 43.816 1.00 29.11 320 ASP A O 1
ATOM 605 N N . PHE A 1 78 ? 60.106 14.460 41.727 1.00 29.20 321 PHE A N 1
ATOM 606 C CA . PHE A 1 78 ? 58.782 14.791 41.153 1.00 30.13 321 PHE A CA 1
ATOM 607 C C . PHE A 1 78 ? 57.744 13.695 41.449 1.00 30.07 321 PHE A C 1
ATOM 608 O O . PHE A 1 78 ? 56.597 13.998 41.761 1.00 31.00 321 PHE A O 1
ATOM 616 N N . GLY A 1 79 ? 58.160 12.433 41.376 1.00 30.69 322 GLY A N 1
ATOM 617 C CA . GLY A 1 79 ? 57.295 11.301 41.770 1.00 31.06 322 GLY A CA 1
ATOM 618 C C . GLY A 1 79 ? 56.903 11.391 43.241 1.00 30.86 322 GLY A C 1
ATOM 619 O O . GLY A 1 79 ? 55.747 11.226 43.589 1.00 30.66 322 GLY A O 1
ATOM 620 N N . LYS A 1 80 ? 57.869 11.687 44.111 1.00 30.65 323 LYS A N 1
ATOM 621 C CA . LYS A 1 80 ? 57.573 11.847 45.540 1.00 30.39 323 LYS A CA 1
ATOM 622 C C . LYS A 1 80 ? 56.672 13.043 45.817 1.00 29.90 323 LYS A C 1
ATOM 623 O O . LYS A 1 80 ? 55.785 12.972 46.661 1.00 30.02 323 LYS A O 1
ATOM 629 N N . PHE A 1 81 ? 56.938 14.151 45.125 1.00 29.39 324 PHE A N 1
ATOM 630 C CA . PHE A 1 81 ? 56.132 15.384 45.188 1.00 29.25 324 PHE A CA 1
ATOM 631 C C . PHE A 1 81 ? 54.637 15.060 44.886 1.00 29.76 324 PHE A C 1
ATOM 632 O O . PHE A 1 81 ? 53.734 15.441 45.652 1.00 27.89 324 PHE A O 1
ATOM 640 N N . GLU A 1 82 ? 54.385 14.352 43.784 1.00 29.69 325 GLU A N 1
ATOM 641 C CA . GLU A 1 82 ? 53.004 14.013 43.424 1.00 31.92 325 GLU A CA 1
ATOM 642 C C . GLU A 1 82 ? 52.352 13.084 44.460 1.00 31.71 325 GLU A C 1
ATOM 643 O O . GLU A 1 82 ? 51.213 13.290 44.856 1.00 31.00 325 GLU A O 1
ATOM 649 N N . LYS A 1 83 ? 53.099 12.078 44.908 1.00 33.08 326 LYS A N 1
ATOM 650 C CA . LYS A 1 83 ? 52.606 11.135 45.914 1.00 35.07 326 LYS A CA 1
ATOM 651 C C . LYS A 1 83 ? 52.208 11.847 47.218 1.00 34.55 326 LYS A C 1
ATOM 652 O O . LYS A 1 83 ? 51.168 11.550 47.799 1.00 34.36 326 LYS A O 1
ATOM 658 N N . GLU A 1 84 ? 53.020 12.806 47.662 1.00 35.09 327 GLU A N 1
ATOM 659 C CA . GLU A 1 84 ? 52.710 13.577 48.864 1.00 36.77 327 GLU A CA 1
ATOM 660 C C . GLU A 1 84 ? 51.417 14.384 48.675 1.00 35.73 327 GLU A C 1
ATOM 661 O O . GLU A 1 84 ? 50.611 14.504 49.580 1.00 35.20 327 GLU A O 1
ATOM 667 N N . LEU A 1 85 ? 51.239 14.949 47.490 1.00 35.29 328 LEU A N 1
ATOM 668 C CA . LEU A 1 85 ? 50.001 15.659 47.170 1.00 35.94 328 LEU A CA 1
ATOM 669 C C . LEU A 1 85 ? 48.783 14.725 47.175 1.00 36.16 328 LEU A C 1
ATOM 670 O O . LEU A 1 85 ? 47.741 15.068 47.727 1.00 35.96 328 LEU A O 1
ATOM 675 N N . ILE A 1 86 ? 48.927 13.552 46.568 1.00 37.13 329 ILE A N 1
ATOM 676 C CA . ILE A 1 86 ? 47.884 12.526 46.584 1.00 39.19 329 ILE A CA 1
ATOM 677 C C . ILE A 1 86 ? 47.459 12.203 48.038 1.00 39.83 329 ILE A C 1
ATOM 678 O O . ILE A 1 86 ? 46.268 12.139 48.335 1.00 39.74 329 ILE A O 1
ATOM 683 N N . GLU A 1 87 ? 48.432 12.045 48.938 1.00 40.53 330 GLU A N 1
ATOM 684 C CA . GLU A 1 87 ? 48.140 11.773 50.354 1.00 42.16 330 GLU A CA 1
ATOM 685 C C . GLU A 1 87 ? 47.386 12.916 51.039 1.00 41.18 330 GLU A C 1
ATOM 686 O O . GLU A 1 87 ? 46.630 12.690 51.967 1.00 40.60 330 GLU A O 1
ATOM 692 N N . ARG A 1 88 ? 47.596 14.144 50.571 1.00 41.16 331 ARG A N 1
ATOM 693 C CA . ARG A 1 88 ? 46.870 15.312 51.073 1.00 40.91 331 ARG A CA 1
ATOM 694 C C . ARG A 1 88 ? 45.566 15.530 50.312 1.00 39.45 331 ARG A C 1
ATOM 695 O O . ARG A 1 88 ? 44.905 16.557 50.475 1.00 39.86 331 ARG A O 1
ATOM 703 N N . GLN A 1 89 ? 45.217 14.576 49.460 1.00 38.39 332 GLN A N 1
ATOM 704 C CA . GLN A 1 89 ? 44.079 14.718 48.549 1.00 38.08 332 GLN A CA 1
ATOM 705 C C . GLN A 1 89 ? 44.096 15.993 47.685 1.00 36.89 332 GLN A C 1
ATOM 706 O O . GLN A 1 89 ? 43.058 16.634 47.474 1.00 37.04 332 GLN A O 1
ATOM 712 N N . VAL A 1 90 ? 45.279 16.334 47.172 1.00 34.00 333 VAL A N 1
ATOM 713 C CA . VAL A 1 90 ? 45.424 17.388 46.184 1.00 32.23 333 VAL A CA 1
ATOM 714 C C . VAL A 1 90 ? 45.780 16.701 44.857 1.00 31.67 333 VAL A C 1
ATOM 715 O O . VAL A 1 90 ? 46.696 15.893 44.805 1.00 30.90 333 VAL A O 1
ATOM 719 N N . LYS A 1 91 ? 45.048 17.010 43.805 1.00 30.69 334 LYS A N 1
ATOM 720 C CA . LYS A 1 91 ? 45.316 16.434 42.498 1.00 31.35 334 LYS A CA 1
ATOM 721 C C . LYS A 1 91 ? 46.346 17.284 41.788 1.00 31.38 334 LYS A C 1
ATOM 722 O O . LYS A 1 91 ? 46.349 18.516 41.927 1.00 30.96 334 LYS A O 1
ATOM 736 N N . GLU A 1 93 ? 48.009 18.244 38.040 1.00 28.76 336 GLU A N 1
ATOM 737 C CA . GLU A 1 93 ? 47.905 18.128 36.590 1.00 28.41 336 GLU A CA 1
ATOM 738 C C . GLU A 1 93 ? 49.205 18.651 36.000 1.00 28.40 336 GLU A C 1
ATOM 739 O O . GLU A 1 93 ? 49.687 19.695 36.422 1.00 28.10 336 GLU A O 1
ATOM 745 N N . VAL A 1 94 ? 49.742 17.957 35.003 1.00 27.07 337 VAL A N 1
ATOM 746 C CA . VAL A 1 94 ? 50.945 18.451 34.343 1.00 26.94 337 VAL A CA 1
ATOM 747 C C . VAL A 1 94 ? 50.550 19.255 33.109 1.00 26.55 337 VAL A C 1
ATOM 748 O O . VAL A 1 94 ? 50.047 18.696 32.131 1.00 26.18 337 VAL A O 1
ATOM 752 N N . LEU A 1 95 ? 50.770 20.563 33.153 1.00 25.22 338 LEU A N 1
ATOM 753 C CA . LEU A 1 95 ? 50.343 21.418 32.024 1.00 26.16 338 LEU A CA 1
ATOM 754 C C . LEU A 1 95 ? 51.393 21.570 30.936 1.00 25.19 338 LEU A C 1
ATOM 755 O O . LEU A 1 95 ? 51.057 21.593 29.762 1.00 26.19 338 LEU A O 1
ATOM 760 N N . ARG A 1 96 ? 52.652 21.707 31.345 1.00 25.47 339 ARG A N 1
ATOM 761 C CA . ARG A 1 96 ? 53.809 21.796 30.445 1.00 26.51 339 ARG A CA 1
ATOM 762 C C . ARG A 1 96 ? 55.007 21.135 31.113 1.00 27.12 339 ARG A C 1
ATOM 763 O O . ARG A 1 96 ? 55.152 21.139 32.357 1.00 26.61 339 ARG A O 1
ATOM 771 N N . HIS A 1 97 ? 55.886 20.592 30.285 1.00 27.61 340 HIS A N 1
ATOM 772 C CA . HIS A 1 97 ? 57.142 20.008 30.775 1.00 29.18 340 HIS A CA 1
ATOM 773 C C . HIS A 1 97 ? 58.241 20.259 29.718 1.00 29.68 340 HIS A C 1
ATOM 774 O O . HIS A 1 97 ? 57.934 20.629 28.577 1.00 28.70 340 HIS A O 1
ATOM 781 N N . GLY A 1 98 ? 59.497 20.043 30.102 1.00 30.73 341 GLY A N 1
ATOM 782 C CA . GLY A 1 98 ? 60.640 20.212 29.192 1.00 32.88 341 GLY A CA 1
ATOM 783 C C . GLY A 1 98 ? 61.083 18.882 28.628 1.00 34.53 341 GLY A C 1
ATOM 784 O O . GLY A 1 98 ? 60.388 17.867 28.770 1.00 35.21 341 GLY A O 1
ATOM 786 N N . SER B 1 1 ? 41.404 38.915 32.388 1.00 57.11 244 SER B N 1
ATOM 787 C CA . SER B 1 1 ? 39.995 38.455 32.559 1.00 57.15 244 SER B CA 1
ATOM 788 C C . SER B 1 1 ? 39.013 39.625 32.443 1.00 56.94 244 SER B C 1
ATOM 789 O O . SER B 1 1 ? 39.428 40.795 32.373 1.00 57.04 244 SER B O 1
ATOM 792 N N . ASN B 1 2 ? 37.718 39.304 32.424 1.00 56.44 245 ASN B N 1
ATOM 793 C CA . ASN B 1 2 ? 36.662 40.321 32.358 1.00 55.78 245 ASN B CA 1
ATOM 794 C C . ASN B 1 2 ? 36.588 41.164 33.637 1.00 54.89 245 ASN B C 1
ATOM 795 O O . ASN B 1 2 ? 36.246 42.345 33.583 1.00 54.60 245 ASN B O 1
ATOM 797 N N . ALA B 1 3 ? 36.914 40.544 34.773 1.00 53.97 246 ALA B N 1
ATOM 798 C CA . ALA B 1 3 ? 37.010 41.234 36.062 1.00 52.81 246 ALA B CA 1
ATOM 799 C C . ALA B 1 3 ? 38.193 42.226 36.088 1.00 51.91 246 ALA B C 1
ATOM 800 O O . ALA B 1 3 ? 38.103 43.297 36.701 1.00 51.20 246 ALA B O 1
ATOM 802 N N . ASP B 1 4 ? 39.294 41.854 35.427 1.00 50.58 247 ASP B N 1
ATOM 803 C CA . ASP B 1 4 ? 40.451 42.746 35.273 1.00 49.60 247 ASP B CA 1
ATOM 804 C C . ASP B 1 4 ? 40.072 43.945 34.411 1.00 48.10 247 ASP B C 1
ATOM 805 O O . ASP B 1 4 ? 40.368 45.086 34.766 1.00 47.34 247 ASP B O 1
ATOM 810 N N . ASP B 1 5 ? 39.414 43.672 33.282 1.00 47.00 248 ASP B N 1
ATOM 811 C CA . ASP B 1 5 ? 38.934 44.722 32.372 1.00 45.81 248 ASP B CA 1
ATOM 812 C C . ASP B 1 5 ? 37.916 45.664 33.048 1.00 44.10 248 ASP B C 1
ATOM 813 O O . ASP B 1 5 ? 37.994 46.887 32.896 1.00 43.71 248 ASP B O 1
ATOM 818 N N . PHE B 1 6 ? 36.974 45.084 33.785 1.00 42.38 249 PHE B N 1
ATOM 819 C CA . PHE B 1 6 ? 35.995 45.859 34.550 1.00 41.46 249 PHE B CA 1
ATOM 820 C C . PHE B 1 6 ? 36.703 46.845 35.490 1.00 39.76 249 PHE B C 1
ATOM 821 O O . PHE B 1 6 ? 36.420 48.040 35.471 1.00 39.07 249 PHE B O 1
ATOM 829 N N . GLU B 1 7 ? 37.638 46.335 36.287 1.00 38.52 250 GLU B N 1
ATOM 830 C CA . GLU B 1 7 ? 38.420 47.184 37.196 1.00 37.95 250 GLU B CA 1
ATOM 831 C C . GLU B 1 7 ? 39.222 48.277 36.459 1.00 37.86 250 GLU B C 1
ATOM 832 O O . GLU B 1 7 ? 39.271 49.429 36.917 1.00 37.29 250 GLU B O 1
ATOM 838 N N . THR B 1 8 ? 39.833 47.910 35.329 1.00 36.88 251 THR B N 1
ATOM 839 C CA . THR B 1 8 ? 40.560 48.865 34.474 1.00 37.34 251 THR B CA 1
ATOM 840 C C . THR B 1 8 ? 39.640 50.013 34.038 1.00 37.38 251 THR B C 1
ATOM 841 O O . THR B 1 8 ? 40.024 51.184 34.116 1.00 37.45 251 THR B O 1
ATOM 845 N N . SER B 1 9 ? 38.415 49.677 33.637 1.00 37.75 252 SER B N 1
ATOM 846 C CA . SER B 1 9 ? 37.444 50.688 33.229 1.00 38.60 252 SER B CA 1
ATOM 847 C C . SER B 1 9 ? 37.045 51.644 34.381 1.00 39.20 252 SER B C 1
ATOM 848 O O . SER B 1 9 ? 36.864 52.848 34.157 1.00 39.93 252 SER B O 1
ATOM 851 N N . LEU B 1 10 ? 36.932 51.133 35.607 1.00 38.52 253 LEU B N 1
ATOM 852 C CA . LEU B 1 10 ? 36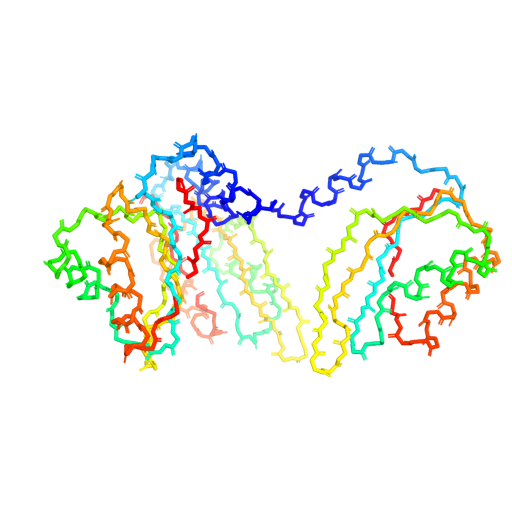.649 52.013 36.757 1.00 38.60 253 LEU B CA 1
ATOM 853 C C . LEU B 1 10 ? 37.796 52.966 37.046 1.00 39.36 253 LEU B C 1
ATOM 854 O O . LEU B 1 10 ? 37.575 54.148 37.316 1.00 39.42 253 LEU B O 1
ATOM 859 N N . THR B 1 11 ? 39.016 52.430 37.003 1.00 40.13 254 THR B N 1
ATOM 860 C CA . THR B 1 11 ? 40.237 53.185 37.276 1.00 41.51 254 THR B CA 1
ATOM 861 C C . THR B 1 11 ? 40.421 54.325 36.260 1.00 42.13 254 THR B C 1
ATOM 862 O O . THR B 1 11 ? 40.932 55.400 36.593 1.00 41.97 254 THR B O 1
ATOM 866 N N . GLU B 1 12 ? 39.943 54.089 35.043 1.00 42.81 255 GLU B N 1
ATOM 867 C CA . GLU B 1 12 ? 39.929 55.108 34.002 1.00 44.08 255 GLU B CA 1
ATOM 868 C C . GLU B 1 12 ? 39.023 56.299 34.345 1.00 42.95 255 GLU B C 1
ATOM 869 O O . GLU B 1 12 ? 39.238 57.393 33.837 1.00 43.72 255 GLU B O 1
ATOM 875 N N . LEU B 1 13 ? 38.049 56.099 35.234 1.00 41.80 256 LEU B N 1
ATOM 876 C CA . LEU B 1 13 ? 37.157 57.184 35.663 1.00 40.88 256 LEU B CA 1
ATOM 877 C C . LEU B 1 13 ? 37.733 58.006 36.809 1.00 39.96 256 LEU B C 1
ATOM 878 O O . LEU B 1 13 ? 37.139 58.994 37.230 1.00 39.43 256 LEU B O 1
ATOM 883 N N . GLU B 1 14 ? 38.887 57.583 37.307 1.00 39.19 257 GLU B N 1
ATOM 884 C CA . GLU B 1 14 ? 39.562 58.263 38.403 1.00 39.31 257 GLU B CA 1
ATOM 885 C C . GLU B 1 14 ? 40.517 59.332 37.851 1.00 37.96 257 GLU B C 1
ATOM 886 O O . GLU B 1 14 ? 40.928 59.227 36.701 1.00 37.86 257 GLU B O 1
ATOM 892 N N . PRO B 1 15 ? 40.863 60.361 38.661 1.00 37.05 258 PRO B N 1
ATOM 893 C CA . PRO B 1 15 ? 40.399 60.573 40.038 1.00 36.30 258 PRO B CA 1
ATOM 894 C C . PRO B 1 15 ? 38.919 60.998 40.089 1.00 35.92 258 PRO B C 1
ATOM 895 O O . PRO B 1 15 ? 38.450 61.729 39.210 1.00 35.57 258 PRO B O 1
ATOM 899 N N . LEU B 1 16 ? 38.186 60.491 41.076 1.00 34.63 259 LEU B N 1
ATOM 900 C CA . LEU B 1 16 ? 36.843 60.972 41.354 1.00 33.98 259 LEU B CA 1
ATOM 901 C C . LEU B 1 16 ? 36.979 62.231 42.191 1.00 33.71 259 LEU B C 1
ATOM 902 O O . LEU B 1 16 ? 37.928 62.370 42.967 1.00 33.30 259 LEU B O 1
ATOM 907 N N . GLU B 1 17 ? 36.017 63.129 42.040 1.00 33.56 260 GLU B N 1
ATOM 908 C CA . GLU B 1 17 ? 35.878 64.298 42.902 1.00 34.18 260 GLU B CA 1
ATOM 909 C C . GLU B 1 17 ? 35.442 63.885 44.289 1.00 33.46 260 GLU B C 1
ATOM 910 O O . GLU B 1 17 ? 34.851 62.806 44.473 1.00 31.88 260 GLU B O 1
ATOM 916 N N . LYS B 1 18 ? 35.734 64.737 45.268 1.00 32.16 261 LYS B N 1
ATOM 917 C CA A LYS B 1 18 ? 35.250 64.498 46.615 0.50 32.22 261 LYS B CA 1
ATOM 918 C CA B LYS B 1 18 ? 35.242 64.553 46.627 0.50 32.23 261 LYS B CA 1
ATOM 919 C C . LYS B 1 18 ? 33.722 64.472 46.555 1.00 31.45 261 LYS B C 1
ATOM 920 O O . LYS B 1 18 ? 33.097 65.265 45.832 1.00 30.89 261 LYS B O 1
ATOM 931 N N . ASP B 1 19 ? 33.137 63.527 47.287 1.00 30.37 262 ASP B N 1
ATOM 932 C CA . ASP B 1 19 ? 31.683 63.326 47.343 1.00 29.49 262 ASP B CA 1
ATOM 933 C C . ASP B 1 19 ? 31.099 62.643 46.096 1.00 28.37 262 ASP B C 1
ATOM 934 O O . ASP B 1 19 ? 29.882 62.581 45.938 1.00 27.70 262 ASP B O 1
ATOM 939 N N . ALA B 1 20 ? 31.975 62.129 45.233 1.00 27.79 263 ALA B N 1
ATOM 940 C CA . ALA B 1 20 ? 31.572 61.250 44.115 1.00 27.36 263 ALA B CA 1
ATOM 941 C C . ALA B 1 20 ? 31.909 59.811 44.513 1.00 27.79 263 ALA B C 1
ATOM 942 O O . ALA B 1 20 ? 32.854 59.584 45.298 1.00 27.00 263 ALA B O 1
ATOM 944 N N . TYR B 1 21 ? 31.129 58.850 44.003 1.00 27.00 264 TYR B N 1
ATOM 945 C CA . TYR B 1 21 ? 31.302 57.424 44.344 1.00 27.19 264 TYR B CA 1
ATOM 946 C C . TYR B 1 21 ? 31.016 56.536 43.150 1.00 26.81 264 TYR B C 1
ATOM 947 O O . TYR B 1 21 ? 30.208 56.892 42.286 1.00 26.35 264 TYR B O 1
ATOM 956 N N . ILE B 1 22 ? 31.661 55.378 43.123 1.00 25.71 265 ILE B N 1
ATOM 957 C CA . ILE B 1 22 ? 31.191 54.254 42.304 1.00 25.60 265 ILE B CA 1
ATOM 958 C C . ILE B 1 22 ? 30.813 53.131 43.255 1.00 26.27 265 ILE B C 1
ATOM 959 O O . ILE B 1 22 ? 31.630 52.719 44.103 1.00 25.84 265 ILE B O 1
ATOM 964 N N . VAL B 1 23 ? 29.557 52.697 43.185 1.00 26.18 266 VAL B N 1
ATOM 965 C CA . VAL B 1 23 ? 29.064 51.659 44.106 1.00 27.09 266 VAL B CA 1
ATOM 966 C C . VAL B 1 23 ? 28.506 50.505 43.291 1.00 27.87 266 VAL B C 1
ATOM 967 O O . VAL B 1 23 ? 28.121 50.699 42.136 1.00 28.01 266 VAL B O 1
ATOM 971 N N . ARG B 1 24 ? 28.483 49.324 43.891 1.00 27.82 267 ARG B N 1
ATOM 972 C CA . ARG B 1 24 ? 27.775 48.182 43.341 1.00 29.46 267 ARG B CA 1
ATOM 973 C C . ARG B 1 24 ? 26.601 47.833 44.271 1.00 29.41 267 ARG B C 1
ATOM 974 O O . ARG B 1 24 ? 26.788 47.702 45.485 1.00 29.68 267 ARG B O 1
ATOM 982 N N . LEU B 1 25 ? 25.401 47.723 43.701 1.00 28.49 268 LEU B N 1
ATOM 983 C CA . LEU B 1 25 ? 24.220 47.319 44.452 1.00 28.94 268 LEU B CA 1
ATOM 984 C C . LEU B 1 25 ? 23.993 45.848 44.141 1.00 28.85 268 LEU B C 1
ATOM 985 O O . LEU B 1 25 ? 24.027 45.470 42.970 1.00 28.59 268 LEU B O 1
ATOM 990 N N . VAL B 1 26 ? 23.778 45.038 45.180 1.00 28.20 269 VAL B N 1
ATOM 991 C CA . VAL B 1 26 ? 23.664 43.585 45.052 1.00 28.65 269 VAL B CA 1
ATOM 992 C C . VAL B 1 26 ? 22.231 43.185 45.383 1.00 28.90 269 VAL B C 1
ATOM 993 O O . VAL B 1 26 ? 21.718 43.504 46.465 1.00 27.61 269 VAL B O 1
ATOM 997 N N . PHE B 1 27 ? 21.578 42.530 44.425 1.00 29.11 270 PHE B N 1
ATOM 998 C CA . PHE B 1 27 ? 20.173 42.117 44.547 1.00 30.02 270 PHE B CA 1
ATOM 999 C C . PHE B 1 27 ? 20.125 40.602 44.717 1.00 31.24 270 PHE B C 1
ATOM 1000 O O . PHE B 1 27 ? 20.759 39.871 43.953 1.00 30.25 270 PHE B O 1
ATOM 1008 N N . ALA B 1 28 ? 19.392 40.131 45.726 1.00 33.39 271 ALA B N 1
ATOM 1009 C CA . ALA B 1 28 ? 19.222 38.690 45.933 1.00 36.03 271 ALA B CA 1
ATOM 1010 C C . ALA B 1 28 ? 17.757 38.339 46.168 1.00 38.02 271 ALA B C 1
ATOM 1011 O O . ALA B 1 28 ? 17.403 37.874 47.246 1.00 39.39 271 ALA B O 1
ATOM 1013 N N . GLY B 1 29 ? 16.904 38.575 45.176 1.00 39.74 272 GLY B N 1
ATOM 1014 C CA . GLY B 1 29 ? 15.484 38.230 45.273 1.00 42.30 272 GLY B CA 1
ATOM 1015 C C . GLY B 1 29 ? 14.596 39.412 45.590 1.00 44.27 272 GLY B C 1
ATOM 1016 O O . GLY B 1 29 ? 13.538 39.265 46.198 1.00 44.42 272 GLY B O 1
ATOM 1017 N N . SER B 1 30 ? 15.021 40.591 45.157 1.00 46.35 273 SER B N 1
ATOM 1018 C CA . SER B 1 30 ? 14.299 41.827 45.416 1.00 48.66 273 SER B CA 1
ATOM 1019 C C . SER B 1 30 ? 13.238 42.084 44.339 1.00 49.66 273 SER B C 1
ATOM 1020 O O . SER B 1 30 ? 13.048 41.270 43.430 1.00 49.46 273 SER B O 1
ATOM 1023 N N . THR B 1 31 ? 12.555 43.223 44.436 1.00 51.31 274 THR B N 1
ATOM 1024 C CA . THR B 1 31 ? 11.685 43.685 43.347 1.00 52.65 274 THR B CA 1
ATOM 1025 C C . THR B 1 31 ? 12.570 44.383 42.288 1.00 52.88 274 THR B C 1
ATOM 1026 O O . THR B 1 31 ? 13.762 44.608 42.535 1.00 52.86 274 THR B O 1
ATOM 1030 N N . THR B 1 32 ? 12.001 44.713 41.124 1.00 53.39 275 THR B N 1
ATOM 1031 C CA . THR B 1 32 ? 12.800 45.214 39.986 1.00 53.99 275 THR B CA 1
ATOM 1032 C C . THR B 1 32 ? 13.675 46.442 40.320 1.00 54.38 275 THR B C 1
ATOM 1033 O O . THR B 1 32 ? 13.303 47.286 41.143 1.00 54.60 275 THR B O 1
ATOM 1037 N N . THR B 1 33 ? 14.835 46.528 39.674 1.00 54.46 276 THR B N 1
ATOM 1038 C CA . THR B 1 33 ? 15.801 47.593 39.938 1.00 54.21 276 THR B CA 1
ATOM 1039 C C . THR B 1 33 ? 15.335 49.016 39.571 1.00 54.48 276 THR B C 1
ATOM 1040 O O . THR B 1 33 ? 15.691 49.972 40.272 1.00 54.55 276 THR B O 1
ATOM 1044 N N . GLU B 1 34 ? 14.559 49.166 38.491 1.00 54.50 277 GLU B N 1
ATOM 1045 C CA . GLU B 1 34 ? 14.156 50.518 38.016 1.00 54.79 277 GLU B CA 1
ATOM 1046 C C . GLU B 1 34 ? 13.424 51.362 39.071 1.00 53.91 277 GLU B C 1
ATOM 1047 O O . GLU B 1 34 ? 13.875 52.476 39.373 1.00 52.90 277 GLU B O 1
ATOM 1053 N N . PRO B 1 35 ? 12.323 50.831 39.659 1.00 53.47 278 PRO B N 1
ATOM 1054 C CA . PRO B 1 35 ? 11.668 51.653 40.674 1.00 53.05 278 PRO B CA 1
ATOM 1055 C C . PRO B 1 35 ? 12.641 52.020 41.810 1.00 52.37 278 PRO B C 1
ATOM 1056 O O . PRO B 1 35 ? 12.438 53.035 42.469 1.00 52.36 278 PRO B O 1
ATOM 1060 N N . ILE B 1 36 ? 13.689 51.213 42.011 1.00 51.41 279 ILE B N 1
ATOM 1061 C CA . ILE B 1 36 ? 14.690 51.468 43.061 1.00 49.90 279 ILE B CA 1
ATOM 1062 C C . ILE B 1 36 ? 15.661 52.612 42.699 1.00 48.39 279 ILE B C 1
ATOM 1063 O O . ILE B 1 36 ? 15.891 53.487 43.519 1.00 48.16 279 ILE B O 1
ATOM 1068 N N . VAL B 1 37 ? 16.185 52.618 41.479 1.00 46.54 280 VAL B N 1
ATOM 1069 C CA . VAL B 1 37 ? 17.117 53.638 41.026 1.00 45.81 280 VAL B CA 1
ATOM 1070 C C . VAL B 1 37 ? 16.474 55.029 40.779 1.00 45.19 280 VAL B C 1
ATOM 1071 O O . VAL B 1 37 ? 17.099 56.077 41.062 1.00 45.00 280 VAL B O 1
ATOM 1075 N N A SER B 1 38 ? 15.251 55.024 40.247 0.50 44.06 281 SER B N 1
ATOM 1076 N N B SER B 1 38 ? 15.258 55.032 40.232 0.50 44.18 281 SER B N 1
ATOM 1077 C CA A SER B 1 38 ? 14.485 56.244 40.038 0.50 42.86 281 SER B CA 1
ATOM 1078 C CA B SER B 1 38 ? 14.490 56.258 40.048 0.50 43.10 281 SER B CA 1
ATOM 1079 C C A SER B 1 38 ? 14.078 56.794 41.396 0.50 42.14 281 SER B C 1
ATOM 1080 C C B SER B 1 38 ? 14.095 56.797 41.409 0.50 42.27 281 SER B C 1
ATOM 1081 O O A SER B 1 38 ? 14.184 57.988 41.649 0.50 42.03 281 SER B O 1
ATOM 1082 O O B SER B 1 38 ? 14.219 57.986 41.677 0.50 42.14 281 SER B O 1
ATOM 1087 N N . SER B 1 39 ? 13.643 55.895 42.273 1.00 41.39 282 SER B N 1
ATOM 1088 C CA . SER B 1 39 ? 13.247 56.238 43.612 1.00 40.76 282 SER B CA 1
ATOM 1089 C C . SER B 1 39 ? 14.378 56.840 44.459 1.00 39.34 282 SER B C 1
ATOM 1090 O O . SER B 1 39 ? 14.145 57.776 45.222 1.00 38.84 282 SER B O 1
ATOM 1093 N N . LEU B 1 40 ? 15.589 56.295 44.326 1.00 37.79 283 LEU B N 1
ATOM 1094 C CA . LEU B 1 40 ? 16.766 56.830 45.021 1.00 36.35 283 LEU B CA 1
ATOM 1095 C C . LEU B 1 40 ? 17.180 58.207 44.479 1.00 34.76 283 LEU B C 1
ATOM 1096 O O . LEU B 1 40 ? 17.510 59.100 45.250 1.00 34.08 283 LEU B O 1
ATOM 1101 N N . SER B 1 41 ? 17.172 58.359 43.161 1.00 33.14 284 SER B N 1
ATOM 1102 C CA . SER B 1 41 ? 17.478 59.634 42.544 1.00 33.13 284 SER B CA 1
ATOM 1103 C C . SER B 1 41 ? 16.520 60.736 43.043 1.00 32.66 284 SER B C 1
ATOM 1104 O O . SER B 1 41 ? 16.962 61.815 43.433 1.00 32.24 284 SER B O 1
ATOM 1107 N N . THR B 1 42 ? 15.222 60.432 43.069 1.00 31.39 285 THR B N 1
ATOM 1108 C CA . THR B 1 42 ? 14.204 61.359 43.537 1.00 30.98 285 THR B CA 1
ATOM 1109 C C . THR B 1 42 ? 14.405 61.701 44.989 1.00 30.78 285 THR B C 1
ATOM 1110 O O . THR B 1 42 ? 14.396 62.874 45.350 1.00 31.30 285 THR B O 1
ATOM 1114 N N . ALA B 1 43 ? 14.622 60.689 45.821 1.00 30.26 286 ALA B N 1
ATOM 1115 C CA . ALA B 1 43 ? 14.738 60.898 47.257 1.00 30.22 286 ALA B CA 1
ATOM 1116 C C . ALA B 1 43 ? 15.915 61.787 47.673 1.00 29.71 286 ALA B C 1
ATOM 1117 O O . ALA B 1 43 ? 15.782 62.576 48.611 1.00 29.63 286 ALA B O 1
ATOM 1119 N N . TYR B 1 44 ? 17.061 61.650 46.998 1.00 28.32 287 TYR B N 1
ATOM 1120 C CA . TYR B 1 44 ? 18.263 62.395 47.385 1.00 28.24 287 TYR B CA 1
ATOM 1121 C C . TYR B 1 44 ? 18.630 63.518 46.404 1.00 27.15 287 TYR B C 1
ATOM 1122 O O . TYR B 1 44 ? 19.633 64.211 46.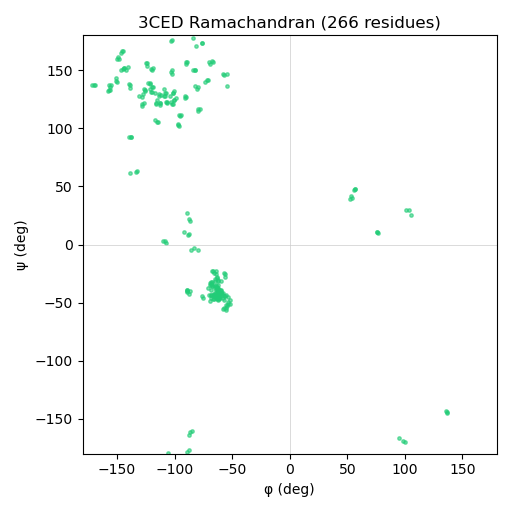599 1.00 26.99 287 TYR B O 1
ATOM 1131 N N . ASP B 1 45 ? 17.798 63.714 45.379 1.00 25.94 288 ASP B N 1
ATOM 1132 C CA . ASP B 1 45 ? 18.022 64.766 44.367 1.00 25.94 288 ASP B CA 1
ATOM 1133 C C . ASP B 1 45 ? 19.403 64.606 43.717 1.00 25.93 288 ASP B C 1
ATOM 1134 O O . ASP B 1 45 ? 20.165 65.564 43.567 1.00 25.89 288 ASP B O 1
ATOM 1139 N N . ILE B 1 46 ? 19.712 63.378 43.332 1.00 26.13 289 ILE B N 1
ATOM 1140 C CA . ILE B 1 46 ? 21.033 63.057 42.786 1.00 26.98 289 ILE B CA 1
ATOM 1141 C C . ILE B 1 46 ? 20.966 62.534 41.356 1.00 27.59 289 ILE B C 1
ATOM 1142 O O . ILE B 1 46 ? 19.963 61.946 40.920 1.00 26.53 289 ILE B O 1
ATOM 1147 N N . LYS B 1 47 ? 22.046 62.782 40.631 1.00 28.31 290 LYS B N 1
ATOM 1148 C CA . LYS B 1 47 ? 22.245 62.186 39.326 1.00 29.60 290 LYS B CA 1
ATOM 1149 C C . LYS B 1 47 ? 22.809 60.785 39.578 1.00 29.51 290 LYS B C 1
ATOM 1150 O O . LYS B 1 47 ? 23.669 60.601 40.439 1.00 28.62 290 LYS B O 1
ATOM 1156 N N . ILE B 1 48 ? 22.311 59.793 38.849 1.00 29.86 291 ILE B N 1
ATOM 1157 C CA . ILE B 1 48 ? 22.859 58.439 38.958 1.00 30.62 291 ILE B CA 1
ATOM 1158 C C . ILE B 1 48 ? 23.183 57.950 37.550 1.00 30.49 291 ILE B C 1
ATOM 1159 O O . ILE B 1 48 ? 22.301 57.902 36.703 1.00 30.34 291 ILE B O 1
ATOM 1164 N N . ASN B 1 49 ? 24.443 57.606 37.297 1.00 29.39 292 ASN B N 1
ATOM 1165 C CA . ASN B 1 49 ? 24.812 57.063 35.999 1.00 29.48 292 ASN B CA 1
ATOM 1166 C C . ASN B 1 49 ? 24.989 55.554 36.154 1.00 29.27 292 ASN B C 1
ATOM 1167 O O . ASN B 1 49 ? 25.823 55.097 36.950 1.00 28.36 292 ASN B O 1
ATOM 1172 N N . ILE B 1 50 ? 24.237 54.787 35.382 1.00 28.51 293 ILE B N 1
ATOM 1173 C CA . ILE B 1 50 ? 24.413 53.340 35.380 1.00 28.99 293 ILE B CA 1
ATOM 1174 C C . ILE B 1 50 ? 25.622 52.981 34.508 1.00 27.80 293 ILE B C 1
ATOM 1175 O O . ILE B 1 50 ? 25.645 53.263 33.299 1.00 27.41 293 ILE B O 1
ATOM 1180 N N . LEU B 1 51 ? 26.641 52.398 35.130 1.00 27.13 294 LEU B N 1
ATOM 1181 C CA . LEU B 1 51 ? 27.828 51.981 34.384 1.00 27.58 294 LEU B CA 1
ATOM 1182 C C . LEU B 1 51 ? 27.648 50.572 33.885 1.00 28.03 294 LEU B C 1
ATOM 1183 O O . LEU B 1 51 ? 28.063 50.249 32.777 1.00 26.75 294 LEU B O 1
ATOM 1188 N N . GLU B 1 52 ? 27.045 49.736 34.724 1.00 28.54 295 GLU B N 1
ATOM 1189 C CA . GLU B 1 52 ? 26.860 48.340 34.395 1.00 31.56 295 GLU B CA 1
ATOM 1190 C C . GLU B 1 52 ? 25.613 47.758 35.047 1.00 30.06 295 GLU B C 1
ATOM 1191 O O . GLU B 1 52 ? 25.294 48.087 36.201 1.00 30.31 295 GLU B O 1
ATOM 1197 N N . ALA B 1 53 ? 24.901 46.918 34.293 1.00 28.83 296 ALA B N 1
ATOM 1198 C CA . ALA B 1 53 ? 23.768 46.159 34.809 1.00 29.08 296 ALA B CA 1
ATOM 1199 C C . ALA B 1 53 ? 23.984 44.684 34.442 1.00 29.96 296 ALA B C 1
ATOM 1200 O O . ALA B 1 53 ? 24.254 44.351 33.272 1.00 29.28 296 ALA B O 1
ATOM 1202 N N . ASN B 1 54 ? 23.916 43.812 35.442 1.00 28.79 297 ASN B N 1
ATOM 1203 C CA . ASN B 1 54 ? 23.999 42.391 35.218 1.00 29.52 297 ASN B CA 1
ATOM 1204 C C . ASN B 1 54 ? 22.940 41.753 36.114 1.00 28.81 297 ASN B C 1
ATOM 1205 O O . ASN B 1 54 ? 23.182 41.466 37.296 1.00 27.16 297 ASN B O 1
ATOM 1210 N N . ILE B 1 55 ? 21.759 41.564 35.534 1.00 27.93 298 ILE B N 1
ATOM 1211 C CA . ILE B 1 55 ? 20.519 41.373 36.279 1.00 29.03 298 ILE B CA 1
ATOM 1212 C C . ILE B 1 55 ? 19.677 40.278 35.612 1.00 28.51 298 ILE B C 1
ATOM 1213 O O . ILE B 1 55 ? 19.543 40.257 34.380 1.00 26.65 298 ILE B O 1
ATOM 1218 N N . LYS B 1 56 ? 19.138 39.369 36.429 1.00 28.30 299 LYS B N 1
ATOM 1219 C CA . LYS B 1 56 ? 18.097 38.437 36.005 1.00 30.09 299 LYS B CA 1
ATOM 1220 C C . LYS B 1 56 ? 16.809 38.690 36.795 1.00 30.00 299 LYS B C 1
ATOM 1221 O O . LYS B 1 56 ? 16.829 38.795 38.040 1.00 29.27 299 LYS B O 1
ATOM 1227 N N . ASN B 1 57 ? 15.700 38.810 36.071 1.00 29.41 300 ASN B N 1
ATOM 1228 C CA . ASN B 1 57 ? 14.379 38.864 36.694 1.00 30.45 300 ASN B CA 1
ATOM 1229 C C . ASN B 1 57 ? 13.761 37.468 36.672 1.00 31.77 300 ASN B C 1
ATOM 1230 O O . ASN B 1 57 ? 13.307 36.986 35.638 1.00 30.92 300 ASN B O 1
ATOM 1235 N N . THR B 1 58 ? 13.812 36.813 37.825 1.00 34.25 301 THR B N 1
ATOM 1236 C CA . THR B 1 58 ? 13.453 35.397 37.959 1.00 37.78 301 THR B CA 1
ATOM 1237 C C . THR B 1 58 ? 12.056 35.288 38.569 1.00 39.19 301 THR B C 1
ATOM 1238 O O . THR B 1 58 ? 11.454 36.298 38.938 1.00 39.90 301 THR B O 1
ATOM 1242 N N . LYS B 1 59 ? 11.537 34.070 38.680 1.00 41.66 302 LYS B N 1
ATOM 1243 C CA . LYS B 1 59 ? 10.261 33.870 39.368 1.00 43.43 302 LYS B CA 1
ATOM 1244 C C . LYS B 1 59 ? 10.403 34.261 40.841 1.00 43.83 302 LYS B C 1
ATOM 1245 O O . LYS B 1 59 ? 9.481 34.829 41.432 1.00 44.38 302 LYS B O 1
ATOM 1251 N N . ASN B 1 60 ? 11.587 34.009 41.400 1.00 43.85 303 ASN B N 1
ATOM 1252 C CA . ASN B 1 60 ? 11.906 34.384 42.783 1.00 43.58 303 ASN B CA 1
ATOM 1253 C C . ASN B 1 60 ? 12.436 35.809 42.984 1.00 42.57 303 ASN B C 1
ATOM 1254 O O . ASN B 1 60 ? 13.057 36.099 44.013 1.00 43.53 303 ASN B O 1
ATOM 1259 N N . GLY B 1 61 ? 12.182 36.698 42.025 1.00 40.32 304 GLY B N 1
ATOM 1260 C CA . GLY B 1 61 ? 12.638 38.080 42.131 1.00 37.85 304 GLY B CA 1
ATOM 1261 C C . GLY B 1 61 ? 13.905 38.399 41.342 1.00 35.96 304 GLY B C 1
ATOM 1262 O O . GLY B 1 61 ? 14.393 37.587 40.547 1.00 35.93 304 GLY B O 1
ATOM 1263 N N . THR B 1 62 ? 14.439 39.585 41.597 1.00 33.53 305 THR B N 1
ATOM 1264 C CA . THR B 1 62 ? 15.587 40.124 40.892 1.00 31.92 305 THR B CA 1
ATOM 1265 C C . THR B 1 62 ? 16.916 39.742 41.559 1.00 31.27 305 THR B C 1
ATOM 1266 O O . THR B 1 62 ? 17.114 39.930 42.761 1.00 29.78 305 THR B O 1
ATOM 1270 N N . VAL B 1 63 ? 17.802 39.165 40.754 1.00 30.30 306 VAL B N 1
ATOM 1271 C CA . VAL B 1 63 ? 19.104 38.703 41.201 1.00 30.05 306 VAL B CA 1
ATOM 1272 C C . VAL B 1 63 ? 20.185 39.331 40.310 1.00 29.59 306 VAL B C 1
ATOM 1273 O O . VAL B 1 63 ? 20.063 39.333 39.070 1.00 28.67 306 VAL B O 1
ATOM 1277 N N . GLY B 1 64 ? 21.223 39.864 40.948 1.00 28.00 307 GLY B N 1
ATOM 1278 C CA . GLY B 1 64 ? 22.425 40.305 40.252 1.00 27.41 307 GLY B CA 1
ATOM 1279 C C . GLY B 1 64 ? 22.884 41.644 40.794 1.00 27.68 307 GLY B C 1
ATOM 1280 O O . GLY B 1 64 ? 22.756 41.933 41.999 1.00 26.60 307 GLY B O 1
ATOM 1281 N N . PHE B 1 65 ? 23.423 42.481 39.920 1.00 27.57 308 PHE B N 1
ATOM 1282 C CA . PHE B 1 65 ? 23.939 43.750 40.409 1.00 28.35 308 PHE B CA 1
ATOM 1283 C C . PHE B 1 65 ? 23.860 44.891 39.409 1.00 27.71 308 PHE B C 1
ATOM 128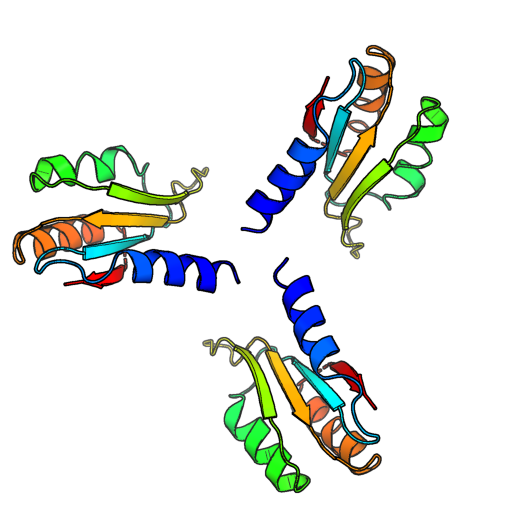4 O O . PHE B 1 65 ? 23.717 44.665 38.197 1.00 27.17 308 PHE B O 1
ATOM 1292 N N . LEU B 1 66 ? 23.955 46.104 39.952 1.00 25.75 309 LEU B N 1
ATOM 1293 C CA . LEU B 1 66 ? 24.129 47.317 39.187 1.00 26.84 309 LEU B CA 1
ATOM 1294 C C . LEU B 1 66 ? 25.383 48.004 39.684 1.00 26.59 309 LEU B C 1
ATOM 1295 O O . LEU B 1 66 ? 25.600 48.088 40.898 1.00 26.83 309 LEU B O 1
ATOM 1300 N N . VAL B 1 67 ? 26.170 48.544 38.765 1.00 26.02 310 VAL B N 1
ATOM 1301 C CA . VAL B 1 67 ? 27.279 49.399 39.137 1.00 26.43 310 VAL B CA 1
ATOM 1302 C C . VAL B 1 67 ? 26.873 50.829 38.762 1.00 27.86 310 VAL B C 1
ATOM 1303 O O . VAL B 1 67 ? 26.545 51.120 37.592 1.00 27.07 310 VAL B O 1
ATOM 1307 N N . LEU B 1 68 ? 26.881 51.696 39.769 1.00 27.36 311 LEU B N 1
ATOM 1308 C CA . LEU B 1 68 ? 26.384 53.071 39.639 1.00 28.57 311 LEU B CA 1
ATOM 1309 C C . LEU B 1 68 ? 27.495 54.073 39.940 1.00 28.45 311 LEU B C 1
ATOM 1310 O O . LEU B 1 68 ? 28.230 53.919 40.923 1.00 27.62 311 LEU B O 1
ATOM 1315 N N . HIS B 1 69 ? 27.590 55.095 39.096 1.00 28.45 312 HIS B N 1
ATOM 1316 C CA . HIS B 1 69 ? 28.419 56.257 39.350 1.00 28.38 312 HIS B CA 1
ATOM 1317 C C . HIS B 1 69 ? 27.517 57.387 39.863 1.00 28.33 312 HIS B C 1
ATOM 1318 O O . HIS B 1 69 ? 26.529 57.756 39.215 1.00 27.38 312 HIS B O 1
ATOM 1325 N N . ILE B 1 70 ? 27.844 57.925 41.034 1.00 27.26 313 ILE B N 1
ATOM 1326 C CA . ILE B 1 70 ? 27.100 59.059 41.590 1.00 26.99 313 ILE B CA 1
ATOM 1327 C C . ILE B 1 70 ? 28.053 60.244 41.617 1.00 26.34 313 ILE B C 1
ATOM 1328 O O . ILE B 1 70 ? 28.980 60.240 42.416 1.00 26.52 313 ILE B O 1
ATOM 1333 N N . PRO B 1 71 ? 27.886 61.231 40.694 1.00 25.91 314 PRO B N 1
ATOM 1334 C CA . PRO B 1 71 ? 28.868 62.338 40.663 1.00 25.01 314 PRO B CA 1
ATOM 1335 C C . PRO B 1 71 ? 28.884 63.228 41.903 1.00 25.55 314 PRO B C 1
ATOM 1336 O O . PRO B 1 71 ? 29.895 63.860 42.186 1.00 26.35 314 PRO B O 1
ATOM 1340 N N . TYR B 1 72 ? 27.782 63.297 42.643 1.00 25.48 315 TYR B N 1
ATOM 1341 C CA . TYR B 1 72 ? 27.756 64.072 43.883 1.00 25.52 315 TYR B CA 1
ATOM 1342 C C . TYR B 1 72 ? 26.656 63.530 44.785 1.00 25.65 315 TYR B C 1
ATOM 1343 O O . TYR B 1 72 ? 25.509 63.339 44.341 1.00 26.00 315 TYR B O 1
ATOM 1352 N N . ILE B 1 73 ? 26.994 63.315 46.049 1.00 25.32 316 ILE B N 1
ATOM 1353 C CA . ILE B 1 73 ? 25.998 63.087 47.103 1.00 25.80 316 ILE B CA 1
ATOM 1354 C C . ILE B 1 73 ? 26.640 63.469 48.433 1.00 25.99 316 ILE B C 1
ATOM 1355 O O . ILE B 1 73 ? 27.809 63.163 48.667 1.00 26.52 316 ILE B O 1
ATOM 1360 N N . SER B 1 74 ? 25.911 64.189 49.277 1.00 26.82 317 SER B N 1
ATOM 1361 C CA . SER B 1 74 ? 26.487 64.631 50.556 1.00 27.57 317 SER B CA 1
ATOM 1362 C C . SER B 1 74 ? 26.749 63.426 51.445 1.00 28.56 317 SER B C 1
ATOM 1363 O O . SER B 1 74 ? 26.153 62.355 51.261 1.00 28.18 317 SER B O 1
ATOM 1366 N N . SER B 1 75 ? 27.667 63.594 52.390 1.00 29.40 318 SER B N 1
ATOM 1367 C CA A SER B 1 75 ? 28.041 62.522 53.298 0.50 29.95 318 SER B CA 1
ATOM 1368 C CA B SER B 1 75 ? 28.040 62.509 53.289 0.50 29.95 318 SER B CA 1
ATOM 1369 C C . SER B 1 75 ? 26.837 62.041 54.109 1.00 30.31 318 SER B C 1
ATOM 1370 O O . SER B 1 75 ? 26.642 60.844 54.293 1.00 31.10 318 SER B O 1
ATOM 1375 N N . VAL B 1 76 ? 26.022 62.979 54.580 1.00 30.90 319 VAL B N 1
ATOM 1376 C CA . VAL B 1 76 ? 24.804 62.637 55.323 1.00 31.73 319 VAL B CA 1
ATOM 1377 C C . VAL B 1 76 ? 23.792 61.889 54.436 1.00 31.10 319 VAL B C 1
ATOM 1378 O O . VAL B 1 76 ? 23.202 60.896 54.860 1.00 30.86 319 VAL B O 1
ATOM 1382 N N . ASP B 1 77 ? 23.602 62.349 53.201 1.00 30.10 320 ASP B N 1
ATOM 1383 C CA . ASP B 1 77 ? 22.661 61.673 52.296 1.00 30.04 320 ASP B CA 1
ATOM 1384 C C . ASP B 1 77 ? 23.136 60.288 51.844 1.00 29.31 320 ASP B C 1
ATOM 1385 O O . ASP B 1 77 ? 22.327 59.376 51.646 1.00 29.32 320 ASP B O 1
ATOM 1390 N N . PHE B 1 78 ? 24.443 60.129 51.700 1.00 28.92 321 PHE B N 1
ATOM 1391 C CA . PHE B 1 78 ? 25.022 58.825 51.333 1.00 29.18 321 PHE B CA 1
ATOM 1392 C C . PHE B 1 78 ? 24.760 57.782 52.436 1.00 29.38 321 PHE B C 1
ATOM 1393 O O . PHE B 1 78 ? 24.471 56.630 52.144 1.00 29.64 321 PHE B O 1
ATOM 1401 N N . GLY B 1 79 ? 24.848 58.199 53.693 1.00 29.96 322 GLY B N 1
ATOM 1402 C CA . GLY B 1 79 ? 24.474 57.334 54.830 1.00 30.84 322 GLY B CA 1
ATOM 1403 C C . GLY B 1 79 ? 23.008 56.940 54.764 1.00 30.89 322 GLY B C 1
ATOM 1404 O O . GLY B 1 79 ? 22.678 55.771 54.907 1.00 30.95 322 GLY B O 1
ATOM 1405 N N . LYS B 1 80 ? 22.127 57.914 54.508 1.00 30.69 323 LYS B N 1
ATOM 1406 C CA . LYS B 1 80 ? 20.692 57.636 54.354 1.00 30.83 323 LYS B CA 1
ATOM 1407 C C . LYS B 1 80 ? 20.395 56.727 53.165 1.00 30.19 323 LYS B C 1
ATOM 1408 O O . LYS B 1 80 ? 19.561 55.838 53.255 1.00 30.52 323 LYS B O 1
ATOM 1414 N N . PHE B 1 81 ? 21.066 56.994 52.045 1.00 30.14 324 PHE B N 1
ATOM 1415 C CA . PHE B 1 81 ? 20.988 56.193 50.804 1.00 29.58 324 PHE B CA 1
ATOM 1416 C C . PHE B 1 81 ? 21.298 54.720 51.122 1.00 29.94 324 PHE B C 1
ATOM 1417 O O . PHE B 1 81 ? 20.552 53.818 50.716 1.00 28.75 324 PHE B O 1
ATOM 1425 N N . GLU B 1 82 ? 22.395 54.474 51.836 1.00 29.87 325 GLU B N 1
ATOM 1426 C CA . GLU B 1 82 ? 22.764 53.099 52.155 1.00 31.83 325 GLU B CA 1
ATOM 1427 C C . GLU B 1 82 ? 21.735 52.420 53.103 1.00 31.65 325 GLU B C 1
ATOM 1428 O O . GLU B 1 82 ? 21.364 51.259 52.896 1.00 31.53 325 GLU B O 1
ATOM 1434 N N . LYS B 1 83 ? 21.276 53.151 54.120 1.00 32.22 326 LYS B N 1
ATOM 1435 C CA A LYS B 1 83 ? 20.277 52.623 55.051 0.50 33.20 326 LYS B CA 1
ATOM 1436 C CA B LYS B 1 83 ? 20.278 52.629 55.060 0.50 32.88 326 LYS B CA 1
ATOM 1437 C C . LYS B 1 83 ? 18.982 52.234 54.335 1.00 33.50 326 LYS B C 1
ATOM 1438 O O . LYS B 1 83 ? 18.395 51.185 54.611 1.00 33.14 326 LYS B O 1
ATOM 1449 N N . GLU B 1 84 ? 18.535 53.075 53.405 1.00 33.97 327 GLU B N 1
ATOM 1450 C CA . GLU B 1 84 ? 17.344 52.763 52.632 1.00 36.44 327 GLU B CA 1
ATOM 1451 C C . GLU B 1 84 ? 17.530 51.456 51.840 1.00 35.43 327 GLU B C 1
ATOM 1452 O O . GLU B 1 84 ? 16.625 50.627 51.765 1.00 34.91 327 GLU B O 1
ATOM 1458 N N . LEU B 1 85 ? 18.709 51.283 51.248 1.00 34.68 328 LEU B N 1
ATOM 1459 C CA . LEU B 1 85 ? 19.030 50.049 50.527 1.00 34.94 328 LEU B CA 1
ATOM 1460 C C . LEU B 1 85 ? 19.037 48.829 51.463 1.00 35.18 328 LEU B C 1
ATOM 1461 O O . LEU B 1 85 ? 18.496 47.786 51.123 1.00 34.60 328 LEU B O 1
ATOM 1466 N N . ILE B 1 86 ? 19.639 48.981 52.639 1.00 36.40 329 ILE B N 1
ATOM 1467 C CA . ILE B 1 86 ? 19.635 47.935 53.672 1.00 38.50 329 ILE B CA 1
ATOM 1468 C C . ILE B 1 86 ? 18.190 47.522 54.017 1.00 39.06 329 ILE B C 1
ATOM 1469 O O . ILE B 1 86 ? 17.898 46.333 54.129 1.00 39.23 329 ILE B O 1
ATOM 1474 N N . GLU B 1 87 ? 17.293 48.501 54.153 1.00 39.54 330 GLU B N 1
ATOM 1475 C CA A GLU B 1 87 ? 15.869 48.258 54.443 0.50 40.05 330 GLU B CA 1
ATOM 1476 C CA B GLU B 1 87 ? 15.912 48.184 54.488 0.50 40.24 330 GLU B CA 1
ATOM 1477 C C . GLU B 1 87 ? 15.182 47.456 53.342 1.00 40.23 330 GLU B C 1
ATOM 1478 O O . GLU B 1 87 ? 14.249 46.704 53.591 1.00 40.19 330 GLU B O 1
ATOM 1489 N N . ARG B 1 88 ? 15.640 47.637 52.106 1.00 40.41 331 ARG B N 1
ATOM 1490 C CA . ARG B 1 88 ? 15.115 46.880 50.961 1.00 40.59 331 ARG B CA 1
ATOM 1491 C C . ARG B 1 88 ? 15.919 45.611 50.706 1.00 39.51 331 ARG B C 1
ATOM 1492 O O . ARG B 1 88 ? 15.763 44.968 49.668 1.00 39.64 331 ARG B O 1
ATOM 1500 N N . GLN B 1 89 ? 16.792 45.268 51.650 1.00 38.62 332 GLN B N 1
ATOM 1501 C CA . GLN B 1 89 ? 17.713 44.131 51.507 1.00 38.37 332 GLN B CA 1
ATOM 1502 C C . GLN B 1 89 ? 18.572 44.155 50.233 1.00 36.68 332 GLN B C 1
ATOM 1503 O O . GLN B 1 89 ? 18.797 43.119 49.596 1.00 37.09 332 GLN B O 1
ATOM 1509 N N . VAL B 1 90 ? 19.052 45.339 49.873 1.00 33.84 333 VAL B N 1
ATOM 1510 C CA . VAL B 1 90 ? 20.021 45.468 48.799 1.00 31.97 333 VAL B CA 1
ATOM 1511 C C . VAL B 1 90 ? 21.347 45.826 49.468 1.00 31.32 333 VAL B C 1
ATOM 1512 O O . VAL B 1 90 ? 21.403 46.758 50.260 1.00 30.32 333 VAL B O 1
ATOM 1516 N N . LYS B 1 91 ? 22.397 45.080 49.154 1.00 30.27 334 LYS B N 1
ATOM 1517 C CA . LYS B 1 91 ? 23.714 45.351 49.710 1.00 31.06 334 LYS B CA 1
ATOM 1518 C C . LYS B 1 91 ? 24.390 46.408 48.860 1.00 31.01 334 LYS B C 1
ATOM 1519 O O . LYS B 1 91 ? 24.245 46.401 47.631 1.00 30.61 334 LYS B O 1
ATOM 1533 N N . GLU B 1 93 ? 28.151 48.049 47.916 1.00 28.49 336 GLU B N 1
ATOM 1534 C CA . GLU B 1 93 ? 29.608 47.963 48.019 1.00 27.62 336 GLU B CA 1
ATOM 1535 C C . GLU B 1 93 ? 30.202 49.267 47.505 1.00 27.82 336 GLU B C 1
ATOM 1536 O O . GLU B 1 93 ? 29.767 49.756 46.471 1.00 27.95 336 GLU B O 1
ATOM 1542 N N . VAL B 1 94 ? 31.204 49.812 48.185 1.00 26.54 337 VAL B N 1
ATOM 1543 C CA . VAL B 1 94 ? 31.850 51.019 47.672 1.00 27.53 337 VAL B CA 1
ATOM 1544 C C . VAL B 1 94 ? 33.088 50.623 46.863 1.00 27.12 337 VAL B C 1
ATOM 1545 O O . VAL B 1 94 ? 34.080 50.124 47.419 1.00 26.87 337 VAL B O 1
ATOM 1549 N N . LEU B 1 95 ? 33.015 50.813 45.556 1.00 25.52 338 LEU B N 1
ATOM 1550 C CA . LEU B 1 95 ? 34.123 50.384 44.677 1.00 26.70 338 LEU B CA 1
ATOM 1551 C C . LEU B 1 95 ? 35.212 51.443 44.517 1.00 26.22 338 LEU B C 1
ATOM 1552 O O . LEU B 1 95 ? 36.400 51.115 44.502 1.00 27.36 338 LEU B O 1
ATOM 1557 N N . ARG B 1 96 ? 34.794 52.700 44.352 1.00 26.75 339 ARG B N 1
ATOM 1558 C CA . ARG B 1 96 ? 35.691 53.859 44.279 1.00 26.93 339 ARG B CA 1
ATOM 1559 C C . ARG B 1 96 ? 35.033 55.057 44.958 1.00 27.60 339 ARG B C 1
ATOM 1560 O O . ARG B 1 96 ? 33.791 55.196 44.973 1.00 26.71 339 ARG B O 1
ATOM 1568 N N . HIS B 1 97 ? 35.866 55.942 45.484 1.00 27.40 340 HIS B N 1
ATOM 1569 C CA . HIS B 1 97 ? 35.382 57.196 46.072 1.00 29.28 340 HIS B CA 1
ATOM 1570 C C . HIS B 1 97 ? 36.431 58.300 45.819 1.00 29.81 340 HIS B C 1
ATOM 1571 O O . HIS B 1 97 ? 37.576 58.002 45.450 1.00 28.56 340 HIS B O 1
ATOM 1578 N N . GLY B 1 98 ? 36.024 59.556 46.012 1.00 31.00 341 GLY B N 1
ATOM 1579 C CA . GLY B 1 98 ? 36.918 60.710 45.863 1.00 33.33 341 GLY B CA 1
ATOM 1580 C C . GLY B 1 98 ? 37.514 61.126 47.200 1.00 35.16 341 GLY B C 1
ATOM 1581 O O . GLY B 1 98 ? 37.310 60.452 48.228 1.00 36.00 341 GLY B O 1
ATOM 1583 N N . SER C 1 1 ? 33.898 41.416 27.145 1.00 57.54 244 SER C N 1
ATOM 1584 C CA . SER C 1 1 ? 33.586 40.041 27.633 1.00 57.66 244 SER C CA 1
ATOM 1585 C C . SER C 1 1 ? 33.681 39.021 26.486 1.00 57.59 244 SER C C 1
ATOM 1586 O O . SER C 1 1 ? 33.768 39.404 25.309 1.00 57.53 244 SER C O 1
ATOM 1589 N N A ASN C 1 2 ? 33.669 37.738 26.844 0.50 57.49 245 ASN C N 1
ATOM 1590 N N B ASN C 1 2 ? 33.666 37.735 26.833 0.50 57.51 245 ASN C N 1
ATOM 1591 C CA A ASN C 1 2 ? 33.716 36.642 25.873 0.50 57.34 245 ASN C CA 1
ATOM 1592 C CA B ASN C 1 2 ? 33.726 36.657 25.840 0.50 57.37 245 ASN C CA 1
ATOM 1593 C C A ASN C 1 2 ? 32.447 36.574 25.020 0.50 56.92 245 ASN C C 1
ATOM 1594 C C B ASN C 1 2 ? 32.442 36.567 25.012 0.50 56.93 245 ASN C C 1
ATOM 1595 O O A ASN C 1 2 ? 32.492 36.160 23.860 0.50 56.89 245 ASN C O 1
ATOM 1596 O O B ASN C 1 2 ? 32.470 36.131 23.861 0.50 56.91 245 ASN C O 1
ATOM 1605 N N . ALA C 1 3 ? 31.326 36.984 25.612 1.00 56.61 246 ALA C N 1
ATOM 1606 C CA . ALA C 1 3 ? 30.028 37.042 24.924 1.00 55.61 246 ALA C CA 1
ATOM 1607 C C . ALA C 1 3 ? 29.985 38.208 23.918 1.00 54.45 246 ALA C C 1
ATOM 1608 O O . ALA C 1 3 ? 29.390 38.085 22.843 1.00 53.74 246 ALA C O 1
ATOM 1610 N N . ASP C 1 4 ? 30.617 39.329 24.279 1.00 53.12 247 ASP C N 1
ATOM 1611 C CA . ASP C 1 4 ? 30.780 40.461 23.356 1.00 52.07 247 ASP C CA 1
ATOM 1612 C C . ASP C 1 4 ? 31.649 40.053 22.175 1.00 50.56 247 ASP C C 1
ATOM 1613 O O . ASP C 1 4 ? 31.318 40.346 21.026 1.00 49.83 247 ASP C O 1
ATOM 1618 N N . ASP C 1 5 ? 32.761 39.374 22.470 1.00 49.38 248 ASP C N 1
ATOM 1619 C CA . ASP C 1 5 ? 33.694 38.906 21.436 1.00 48.07 248 ASP C CA 1
ATOM 1620 C C . ASP C 1 5 ? 33.018 37.878 20.509 1.00 46.13 248 ASP C C 1
ATOM 1621 O O . ASP C 1 5 ? 33.178 37.938 19.289 1.00 45.09 248 ASP C O 1
ATOM 1626 N N . PHE C 1 6 ? 32.260 36.955 21.103 1.00 44.61 249 PHE C N 1
ATOM 1627 C CA . PHE C 1 6 ? 31.467 35.976 20.350 1.00 43.36 249 PHE C CA 1
ATOM 1628 C C . PHE C 1 6 ? 30.527 36.679 19.354 1.00 41.75 249 PHE C C 1
ATOM 1629 O O . PHE C 1 6 ? 30.565 36.404 18.155 1.00 41.29 249 PHE C O 1
ATOM 1637 N N . GLU C 1 7 ? 29.715 37.603 19.857 1.00 40.32 250 GLU C N 1
ATOM 1638 C CA . GLU C 1 7 ? 28.798 38.386 19.007 1.00 39.47 250 GLU C CA 1
ATOM 1639 C C . GLU C 1 7 ? 29.536 39.206 17.926 1.00 39.37 250 GLU C C 1
ATOM 1640 O O . GLU C 1 7 ? 29.072 39.291 16.779 1.00 38.46 250 GLU C O 1
ATOM 1646 N N . THR C 1 8 ? 30.689 39.782 18.292 1.00 38.23 251 THR C N 1
ATOM 1647 C CA . THR C 1 8 ? 31.533 40.508 17.331 1.00 38.55 251 THR C CA 1
ATOM 1648 C C . THR C 1 8 ? 31.958 39.593 16.174 1.00 38.45 251 THR C C 1
ATOM 1649 O O . THR C 1 8 ? 31.895 39.991 15.001 1.00 38.72 251 THR C O 1
ATOM 1653 N N . SER C 1 9 ? 32.353 38.363 16.503 1.00 38.62 252 SER C N 1
ATOM 1654 C CA . SER C 1 9 ? 32.752 37.379 15.491 1.00 39.01 252 SER C CA 1
ATOM 1655 C C . SER C 1 9 ? 31.587 36.951 14.560 1.00 39.24 252 SER C C 1
ATOM 1656 O O . SER C 1 9 ? 31.803 36.641 13.379 1.00 39.81 252 SER C O 1
ATOM 1659 N N . LEU C 1 10 ? 30.357 36.933 15.072 1.00 38.23 253 LEU C N 1
ATOM 1660 C CA . LEU C 1 10 ? 29.210 36.630 14.212 1.00 37.73 253 LEU C CA 1
ATOM 1661 C C . LEU C 1 10 ? 28.950 37.781 13.239 1.00 38.19 253 LEU C C 1
ATOM 1662 O O . LEU C 1 10 ? 28.685 37.559 12.052 1.00 37.28 253 LEU C O 1
ATOM 1667 N N . THR C 1 11 ? 29.026 39.004 13.764 1.00 38.78 254 THR C N 1
ATOM 1668 C CA . THR C 1 11 ? 28.713 40.208 13.007 1.00 40.30 254 THR C CA 1
ATOM 1669 C C . THR C 1 11 ? 29.722 40.395 11.867 1.00 41.22 254 THR C C 1
ATOM 1670 O O . THR C 1 11 ? 29.381 40.928 10.799 1.00 41.43 254 THR C O 1
ATOM 1674 N N . GLU C 1 12 ? 30.938 39.904 12.090 1.00 41.75 255 GLU C N 1
ATOM 1675 C CA . GLU C 1 12 ? 31.958 39.880 11.060 1.00 42.83 255 GLU C CA 1
ATOM 1676 C C . GLU C 1 12 ? 31.601 39.000 9.872 1.00 42.21 255 GLU C C 1
ATOM 1677 O O . GLU C 1 12 ? 32.070 39.249 8.766 1.00 42.71 255 GLU C O 1
ATOM 1683 N N . LEU C 1 13 ? 30.743 38.002 10.086 1.00 41.33 256 LEU C N 1
ATOM 1684 C CA . LEU C 1 13 ? 30.300 37.122 9.000 1.00 40.63 256 LEU C CA 1
ATOM 1685 C C . LEU C 1 13 ? 29.150 37.718 8.196 1.00 39.97 256 LEU C C 1
ATOM 1686 O O . LEU C 1 13 ? 28.688 37.123 7.229 1.00 39.43 256 LEU C O 1
ATOM 1691 N N . GLU C 1 14 ? 28.681 38.886 8.614 1.00 39.45 257 GLU C N 1
ATOM 1692 C CA . GLU C 1 14 ? 27.579 39.561 7.935 1.00 40.43 257 GLU C CA 1
ATOM 1693 C C . GLU C 1 14 ? 28.131 40.488 6.847 1.00 38.95 257 GLU C C 1
ATOM 1694 O O . GLU C 1 14 ? 29.280 40.902 6.940 1.00 38.99 257 GLU C O 1
ATOM 1700 N N . PRO C 1 15 ? 27.327 40.801 5.806 1.00 38.40 258 PRO C N 1
ATOM 1701 C CA . PRO C 1 15 ? 25.946 40.335 5.598 1.00 37.63 258 PRO C CA 1
ATOM 1702 C C . PRO C 1 15 ? 25.879 38.854 5.168 1.00 37.21 258 PRO C C 1
ATOM 1703 O O . PRO C 1 15 ? 26.730 38.383 4.402 1.00 37.17 258 PRO C O 1
ATOM 1707 N N . LEU C 1 16 ? 24.903 38.123 5.699 1.00 35.86 259 LEU C N 1
ATOM 1708 C CA . LEU C 1 16 ? 24.635 36.760 5.248 1.00 34.47 259 LEU C CA 1
ATOM 1709 C C . LEU C 1 16 ? 23.785 36.871 3.999 1.00 33.87 259 LEU C C 1
ATOM 1710 O O . LEU C 1 16 ? 23.014 37.824 3.860 1.00 33.11 259 LEU C O 1
ATOM 1715 N N . GLU C 1 17 ? 23.919 35.895 3.105 1.00 33.73 260 GLU C N 1
ATOM 1716 C CA A GLU C 1 17 ? 23.053 35.820 1.926 0.50 33.81 260 GLU C CA 1
ATOM 1717 C CA B GLU C 1 17 ? 23.079 35.766 1.913 0.50 33.81 260 GLU C CA 1
ATOM 1718 C C . GLU C 1 17 ? 21.673 35.344 2.340 1.00 33.78 260 GLU C C 1
ATOM 1719 O O . GLU C 1 17 ? 21.498 34.758 3.423 1.00 32.63 260 GLU C O 1
ATOM 1730 N N . LYS C 1 18 ? 20.680 35.627 1.505 1.00 33.14 261 LYS C N 1
ATOM 1731 C CA A LYS C 1 18 ? 19.328 35.111 1.703 0.50 33.56 261 LYS C CA 1
ATOM 1732 C CA B LYS C 1 18 ? 19.349 35.121 1.764 0.50 33.45 261 LYS C CA 1
ATOM 1733 C C . LYS C 1 18 ? 19.418 33.595 1.769 1.00 32.78 261 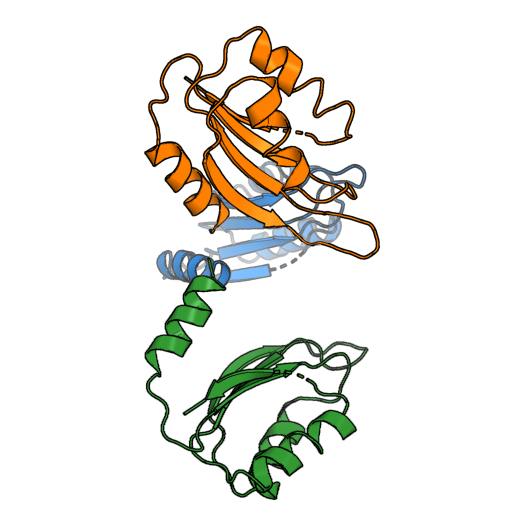LYS C C 1
ATOM 1734 O O . LYS C 1 18 ? 20.140 32.985 0.969 1.00 32.87 261 LYS C O 1
ATOM 1745 N N . ASP C 1 19 ? 18.695 32.997 2.712 1.00 31.71 262 ASP C N 1
ATOM 1746 C CA . ASP C 1 19 ? 18.679 31.547 2.920 1.00 30.17 262 ASP C CA 1
ATOM 1747 C C . ASP C 1 19 ? 19.932 30.959 3.611 1.00 29.09 262 ASP C C 1
ATOM 1748 O O . ASP C 1 19 ? 20.080 29.732 3.692 1.00 28.32 262 ASP C O 1
ATOM 1753 N N . ALA C 1 20 ? 20.787 31.839 4.138 1.00 27.65 263 ALA C N 1
ATOM 1754 C CA . ALA C 1 20 ? 21.899 31.462 5.017 1.00 26.91 263 ALA C CA 1
ATOM 1755 C C . ALA C 1 20 ? 21.500 31.806 6.440 1.00 27.62 263 ALA C C 1
ATOM 1756 O O . ALA C 1 20 ? 20.733 32.761 6.653 1.00 27.05 263 ALA C O 1
ATOM 1758 N N . TYR C 1 21 ? 21.999 31.026 7.406 1.00 27.17 264 TYR C N 1
ATOM 1759 C CA . TYR C 1 21 ? 21.630 31.200 8.823 1.00 27.58 264 TYR C CA 1
ATOM 1760 C C . TYR C 1 21 ? 22.833 30.950 9.704 1.00 27.44 264 TYR C C 1
ATOM 1761 O O . TYR C 1 21 ? 23.696 30.160 9.355 1.00 27.63 264 TYR C O 1
ATOM 1770 N N . ILE C 1 22 ? 22.879 31.610 10.851 1.00 26.41 265 ILE C N 1
ATOM 1771 C CA . ILE C 1 22 ? 23.712 31.123 11.945 1.00 25.81 265 ILE C CA 1
ATOM 1772 C C . ILE C 1 22 ? 22.777 30.743 13.078 1.00 26.48 265 ILE C C 1
ATOM 1773 O O . ILE C 1 22 ? 21.966 31.573 13.511 1.00 26.01 265 ILE C O 1
ATOM 1778 N N . VAL C 1 23 ? 22.866 29.493 13.538 1.00 26.28 266 VAL C N 1
ATOM 1779 C CA . VAL C 1 23 ? 21.945 29.012 14.584 1.00 26.52 266 VAL C CA 1
ATOM 1780 C C . VAL C 1 23 ? 22.756 28.467 15.750 1.00 27.62 266 VAL C C 1
ATOM 1781 O O . VAL C 1 23 ? 23.908 28.085 15.571 1.00 26.92 266 VAL C O 1
ATOM 1785 N N . ARG C 1 24 ? 22.155 28.453 16.934 1.00 27.71 267 ARG C N 1
ATOM 1786 C CA . ARG C 1 24 ? 22.723 27.753 18.068 1.00 29.43 267 ARG C CA 1
ATOM 1787 C C . ARG C 1 24 ? 21.806 26.578 18.423 1.00 29.57 267 ARG C C 1
ATOM 1788 O O . ARG C 1 24 ? 20.571 26.741 18.551 1.00 29.79 267 ARG C O 1
ATOM 1796 N N . LEU C 1 25 ? 22.402 25.389 18.546 1.00 29.09 268 LEU C N 1
ATOM 1797 C CA . LEU C 1 25 ? 21.673 24.185 18.949 1.00 29.20 268 LEU C CA 1
ATOM 1798 C C . LEU C 1 25 ? 21.981 23.947 20.419 1.00 29.54 268 LEU C C 1
ATOM 1799 O O . LEU C 1 25 ? 23.161 23.951 20.803 1.00 28.95 268 LEU C O 1
ATOM 1804 N N . VAL C 1 26 ? 20.937 23.730 21.227 1.00 28.49 269 VAL C N 1
ATOM 1805 C CA . VAL C 1 26 ? 21.065 23.615 22.678 1.00 29.11 269 VAL C CA 1
ATOM 1806 C C . VAL C 1 26 ? 20.735 22.190 23.119 1.00 29.56 269 VAL C C 1
ATOM 1807 O O . VAL C 1 26 ? 19.633 21.679 22.865 1.00 28.23 269 VAL C O 1
ATOM 1811 N N . PHE C 1 27 ? 21.712 21.545 23.750 1.00 30.00 270 PHE C N 1
ATOM 1812 C CA . PHE C 1 27 ? 21.585 20.147 24.164 1.00 31.18 270 PHE C CA 1
ATOM 1813 C C . PHE C 1 27 ? 21.433 20.109 25.672 1.00 32.09 270 PHE C C 1
ATOM 1814 O O . PHE C 1 27 ? 22.213 20.733 26.389 1.00 31.36 270 PHE C O 1
ATOM 1822 N N . ALA C 1 28 ? 20.426 19.387 26.161 1.00 34.49 271 ALA C N 1
ATOM 1823 C CA . ALA C 1 28 ? 20.236 19.253 27.607 1.00 36.63 271 ALA C CA 1
ATOM 1824 C C . ALA C 1 28 ? 19.994 17.799 27.964 1.00 38.52 271 ALA C C 1
ATOM 1825 O O . ALA C 1 28 ? 18.918 17.461 28.437 1.00 39.53 271 ALA C O 1
ATOM 1827 N N . GLY C 1 29 ? 20.974 16.934 27.710 1.00 40.18 272 GLY C N 1
ATOM 1828 C CA . GLY C 1 29 ? 20.878 15.516 28.085 1.00 42.45 272 GLY C CA 1
ATOM 1829 C C . GLY C 1 29 ? 20.584 14.591 26.924 1.00 43.95 272 GLY C C 1
ATOM 1830 O O . GLY C 1 29 ? 19.982 13.538 27.093 1.00 44.28 272 GLY C O 1
ATOM 1831 N N . SER C 1 30 ? 21.024 14.980 25.738 1.00 46.01 273 SER C N 1
ATOM 1832 C CA . SER C 1 30 ? 20.761 14.217 24.527 1.00 47.88 273 SER C CA 1
ATOM 1833 C C . SER C 1 30 ? 21.844 13.167 24.264 1.00 48.83 273 SER C C 1
ATOM 1834 O O . SER C 1 30 ? 22.791 13.017 25.046 1.00 48.53 273 SER C O 1
ATOM 1837 N N . THR C 1 31 ? 21.703 12.440 23.153 1.00 50.29 274 THR C N 1
ATOM 1838 C CA . THR C 1 31 ? 22.791 11.593 22.650 1.00 51.44 274 THR C CA 1
ATOM 1839 C C . THR C 1 31 ? 23.847 12.506 21.974 1.00 51.64 274 THR C C 1
ATOM 1840 O O . THR C 1 31 ? 23.621 13.720 21.833 1.00 51.19 274 THR C O 1
ATOM 1844 N N . THR C 1 32 ? 24.987 11.937 21.575 1.00 52.26 275 THR C N 1
ATOM 1845 C CA . THR C 1 32 ? 26.107 12.744 21.052 1.00 53.06 275 THR C CA 1
ATOM 1846 C C . THR C 1 32 ? 25.743 13.634 19.837 1.00 53.55 275 THR C C 1
ATOM 1847 O O . THR C 1 32 ? 24.909 13.265 18.995 1.00 53.93 275 THR C O 1
ATOM 1851 N N . THR C 1 33 ? 26.376 14.803 19.765 1.00 53.68 276 THR C N 1
ATOM 1852 C CA . THR C 1 33 ? 26.152 15.767 18.691 1.00 53.40 276 THR C CA 1
ATOM 1853 C C . THR C 1 33 ? 26.519 15.278 17.275 1.00 53.87 276 THR C C 1
ATOM 1854 O O . THR C 1 33 ? 25.819 15.616 16.309 1.00 54.06 276 THR C O 1
ATOM 1858 N N . GLU C 1 34 ? 27.600 14.502 17.141 1.00 54.17 277 GLU C N 1
ATOM 1859 C CA . GLU C 1 34 ? 28.077 14.077 15.796 1.00 54.71 277 GLU C CA 1
ATOM 1860 C C . GLU C 1 34 ? 27.025 13.361 14.943 1.00 53.85 277 GLU C C 1
ATOM 1861 O O . GLU C 1 34 ? 26.729 13.816 13.829 1.00 53.09 277 GLU C O 1
ATOM 1867 N N . PRO C 1 35 ? 26.440 12.254 15.459 1.00 53.47 278 PRO C N 1
ATOM 1868 C CA . PRO C 1 35 ? 25.425 11.605 14.629 1.00 53.01 278 PRO C CA 1
ATOM 1869 C C . PRO C 1 35 ? 24.291 12.584 14.250 1.00 52.48 278 PRO C C 1
ATOM 1870 O O . PRO C 1 35 ? 23.694 12.433 13.186 1.00 51.94 278 PRO C O 1
ATOM 1874 N N . ILE C 1 36 ? 24.032 13.586 15.101 1.00 51.80 279 ILE C N 1
ATOM 1875 C CA . ILE C 1 36 ? 22.981 14.585 14.848 1.00 50.79 279 ILE C CA 1
ATOM 1876 C C . ILE C 1 36 ? 23.339 15.526 13.682 1.00 49.66 279 ILE C C 1
ATOM 1877 O O . ILE C 1 36 ? 22.533 15.700 12.781 1.00 50.11 279 ILE C O 1
ATOM 1882 N N . VAL C 1 37 ? 24.543 16.084 13.686 1.00 47.89 280 VAL C N 1
ATOM 1883 C CA . VAL C 1 37 ? 24.983 17.005 12.657 1.00 47.13 280 VAL C CA 1
ATOM 1884 C C . VAL C 1 37 ? 25.180 16.363 11.264 1.00 46.84 280 VAL C C 1
ATOM 1885 O O . VAL C 1 37 ? 24.756 16.931 10.239 1.00 46.78 280 VAL C O 1
ATOM 1889 N N . SER C 1 38 ? 25.839 15.206 11.214 1.00 45.16 281 SER C N 1
ATOM 1890 C CA . SER C 1 38 ? 26.044 14.524 9.943 1.00 43.72 281 SER C CA 1
ATOM 1891 C C . SER C 1 38 ? 24.689 14.006 9.474 1.00 42.14 281 SER C C 1
ATOM 1892 O O . SER C 1 38 ? 24.383 14.021 8.295 1.00 42.02 281 SER C O 1
ATOM 1895 N N . SER C 1 39 ? 23.854 13.603 10.417 1.00 40.46 282 SER C N 1
ATOM 1896 C CA . SER C 1 39 ? 22.505 13.192 10.098 1.00 39.82 282 SER C CA 1
ATOM 1897 C C . SER C 1 39 ? 21.649 14.319 9.472 1.00 38.53 282 SER C C 1
ATOM 1898 O O . SER C 1 39 ? 20.918 14.086 8.507 1.00 38.15 282 SER C O 1
ATOM 1901 N N . LEU C 1 40 ? 21.733 15.528 10.033 1.00 36.50 283 LEU C N 1
ATOM 1902 C CA . LEU C 1 40 ? 21.036 16.689 9.479 1.00 35.05 283 LEU C CA 1
ATOM 1903 C C . LEU C 1 40 ? 21.562 17.077 8.100 1.00 33.17 283 LEU C C 1
ATOM 1904 O O . LEU C 1 40 ? 20.781 17.372 7.213 1.00 32.49 283 LEU C O 1
ATOM 1909 N N . SER C 1 41 ? 22.879 17.102 7.944 1.00 32.06 284 SER C N 1
ATOM 1910 C CA . SER C 1 41 ? 23.491 17.423 6.662 1.00 32.04 284 SER C CA 1
ATOM 1911 C C . SER C 1 41 ? 22.991 16.474 5.568 1.00 31.73 284 SER C C 1
ATOM 1912 O O . SER C 1 41 ? 22.636 16.924 4.475 1.00 31.06 284 SER C O 1
ATOM 1915 N N . THR C 1 42 ? 22.928 15.177 5.891 1.00 30.82 285 THR C N 1
ATOM 1916 C CA . THR C 1 42 ? 22.480 14.140 4.963 1.00 30.70 285 THR C CA 1
ATOM 1917 C C . THR C 1 42 ? 21.021 14.308 4.630 1.00 30.84 285 THR C C 1
ATOM 1918 O O . THR C 1 42 ? 20.653 14.279 3.454 1.00 31.55 285 THR C O 1
ATOM 1922 N N . ALA C 1 43 ? 20.186 14.517 5.645 1.00 30.52 286 ALA C N 1
ATOM 1923 C CA . ALA C 1 43 ? 18.748 14.637 5.423 1.00 30.17 286 ALA C CA 1
ATOM 1924 C C . ALA C 1 43 ? 18.355 15.801 4.508 1.00 29.58 286 ALA C C 1
ATOM 1925 O O . ALA C 1 43 ? 17.436 15.661 3.704 1.00 29.42 286 ALA C O 1
ATOM 1927 N N . TYR C 1 44 ? 19.037 16.945 4.643 1.00 28.64 287 TYR C N 1
ATOM 1928 C CA . TYR C 1 44 ? 18.673 18.158 3.897 1.00 27.95 287 TYR C CA 1
ATOM 1929 C C . TYR C 1 44 ? 19.645 18.522 2.776 1.00 27.18 287 TYR C C 1
ATOM 1930 O O . TYR C 1 44 ? 19.416 19.503 2.055 1.00 27.35 287 TYR C O 1
ATOM 1939 N N . ASP C 1 45 ? 20.673 17.697 2.589 1.00 26.06 288 ASP C N 1
ATOM 1940 C CA . ASP C 1 45 ? 21.691 17.906 1.540 1.00 26.23 288 ASP C CA 1
ATOM 1941 C C . ASP C 1 45 ? 22.338 19.284 1.710 1.00 26.18 288 ASP C C 1
ATOM 1942 O O . ASP C 1 45 ? 22.475 20.041 0.755 1.00 26.06 288 ASP C O 1
ATOM 1947 N N . ILE C 1 46 ? 22.729 19.595 2.940 1.00 26.20 289 ILE C N 1
ATOM 1948 C CA . ILE C 1 46 ? 23.244 20.925 3.256 1.00 26.77 289 ILE C CA 1
ATOM 1949 C C . ILE C 1 46 ? 24.676 20.876 3.776 1.00 28.10 289 ILE C C 1
ATOM 1950 O O . ILE C 1 46 ? 25.111 19.886 4.392 1.00 27.23 289 ILE C O 1
ATOM 1955 N N . LYS C 1 47 ? 25.396 21.953 3.498 1.00 28.13 290 LYS C N 1
ATOM 1956 C CA . LYS C 1 47 ? 26.689 22.183 4.097 1.00 29.72 290 LYS C CA 1
ATOM 1957 C C . LYS C 1 47 ? 26.437 22.734 5.505 1.00 29.29 290 LYS C C 1
ATOM 1958 O O . LYS C 1 47 ? 25.579 23.598 5.689 1.00 28.43 290 LYS C O 1
ATOM 1964 N N . ILE C 1 48 ? 27.164 22.223 6.495 1.00 30.08 291 ILE C N 1
ATOM 1965 C CA . ILE C 1 48 ? 27.077 22.762 7.863 1.00 30.71 291 ILE C CA 1
ATOM 1966 C C . ILE C 1 48 ? 28.497 23.070 8.336 1.00 30.69 291 ILE C C 1
ATOM 1967 O O . ILE C 1 48 ? 29.335 22.181 8.379 1.00 29.88 291 ILE C O 1
ATOM 1972 N N . ASN C 1 49 ? 28.768 24.340 8.639 1.00 29.61 292 ASN C N 1
ATOM 1973 C CA . ASN C 1 49 ? 30.069 24.738 9.151 1.00 29.00 292 ASN C CA 1
ATOM 1974 C C . ASN C 1 49 ? 29.917 24.923 10.664 1.00 28.79 292 ASN C C 1
ATOM 1975 O O . ASN C 1 49 ? 29.102 25.735 11.103 1.00 27.04 292 ASN C O 1
ATOM 1980 N N . ILE C 1 50 ? 30.686 24.176 11.452 1.00 28.48 293 ILE C N 1
ATOM 1981 C CA . ILE C 1 50 ? 30.692 24.366 12.904 1.00 29.00 293 ILE C CA 1
ATOM 1982 C C . ILE C 1 50 ? 31.543 25.591 13.271 1.00 28.71 293 ILE C C 1
ATOM 1983 O O . ILE C 1 50 ? 32.746 25.650 12.979 1.00 29.07 293 ILE C O 1
ATOM 1988 N N . LEU C 1 51 ? 30.907 26.597 13.857 1.00 28.52 294 LEU C N 1
ATOM 1989 C CA . LEU C 1 51 ? 31.644 27.808 14.254 1.00 28.56 294 LEU C CA 1
ATOM 1990 C C . LEU C 1 51 ? 32.169 27.649 15.655 1.00 28.90 294 LEU C C 1
ATOM 1991 O O . LEU C 1 51 ? 33.284 28.072 15.959 1.00 27.98 294 LEU C O 1
ATOM 1996 N N . GLU C 1 52 ? 31.346 27.047 16.503 1.00 29.32 295 GLU C N 1
ATOM 1997 C CA . GLU C 1 52 ? 31.707 26.853 17.889 1.00 32.05 295 GLU C CA 1
ATOM 1998 C C . GLU C 1 52 ? 31.048 25.614 18.464 1.00 30.21 295 GLU C C 1
ATOM 1999 O O . GLU C 1 52 ? 29.889 25.304 18.134 1.00 29.75 295 GLU C O 1
ATOM 2005 N N . ALA C 1 53 ? 31.805 24.891 19.292 1.00 29.06 296 ALA C N 1
ATOM 2006 C CA . ALA C 1 53 ? 31.274 23.763 20.052 1.00 29.31 296 ALA C CA 1
ATOM 2007 C C . ALA C 1 53 ? 31.627 23.987 21.525 1.00 29.99 296 ALA C C 1
ATOM 2008 O O . ALA C 1 53 ? 32.791 24.260 21.867 1.00 29.91 296 ALA C O 1
ATOM 2010 N N . ASN C 1 54 ? 30.636 23.886 22.398 1.00 28.94 297 ASN C N 1
ATOM 2011 C CA . ASN C 1 54 ? 30.887 23.976 23.820 1.00 29.34 297 ASN C CA 1
ATOM 2012 C C . ASN C 1 54 ? 30.000 22.923 24.474 1.00 28.70 297 ASN C C 1
ATOM 2013 O O . ASN C 1 54 ? 28.829 23.176 24.788 1.00 27.44 297 ASN C O 1
ATOM 2018 N N . ILE C 1 55 ? 30.581 21.740 24.656 1.00 28.00 298 ILE C N 1
ATOM 2019 C CA . ILE C 1 55 ? 29.839 20.502 24.879 1.00 29.34 298 ILE C CA 1
ATOM 2020 C C . ILE C 1 55 ? 30.529 19.677 25.967 1.00 29.23 298 ILE C C 1
ATOM 2021 O O . ILE C 1 55 ? 31.764 19.589 25.994 1.00 28.15 298 ILE C O 1
ATOM 2026 N N . LYS C 1 56 ? 29.734 19.106 26.872 1.00 29.15 299 LYS C N 1
ATOM 2027 C CA . LYS C 1 56 ? 30.197 18.085 27.795 1.00 30.86 299 LYS C CA 1
ATOM 2028 C C . LYS C 1 56 ? 29.396 16.801 27.563 1.00 31.06 299 LYS C C 1
ATOM 2029 O O . LYS C 1 56 ? 28.150 16.832 27.474 1.00 30.13 299 LYS C O 1
ATOM 2035 N N . ASN C 1 57 ? 30.111 15.686 27.450 1.00 30.53 300 ASN C N 1
ATOM 2036 C CA . ASN C 1 57 ? 29.481 14.373 27.380 1.00 31.94 300 ASN C CA 1
ATOM 2037 C C . ASN C 1 57 ? 29.506 13.756 28.774 1.00 33.01 300 ASN C C 1
ATOM 2038 O O . ASN C 1 57 ? 30.540 13.310 29.245 1.00 32.76 300 ASN C O 1
ATOM 2043 N N . THR C 1 58 ? 28.359 13.796 29.439 1.00 35.74 301 THR C N 1
ATOM 2044 C CA . THR C 1 58 ? 28.236 13.454 30.860 1.00 38.85 301 THR C CA 1
ATOM 2045 C C . THR C 1 58 ? 27.621 12.059 30.985 1.00 40.39 301 THR C C 1
ATOM 2046 O O . THR C 1 58 ? 27.227 11.464 29.980 1.00 40.97 301 THR C O 1
ATOM 2050 N N . LYS C 1 59 ? 27.522 11.545 32.211 1.00 42.48 302 LYS C N 1
ATOM 2051 C CA . LYS C 1 59 ? 26.819 10.275 32.448 1.00 44.48 302 LYS C CA 1
ATOM 2052 C C . LYS C 1 59 ? 25.333 10.382 32.068 1.00 44.61 302 LYS C C 1
ATOM 2053 O O . LYS C 1 59 ? 24.745 9.432 31.542 1.00 45.22 302 LYS C O 1
ATOM 2059 N N . ASN C 1 60 ? 24.753 11.560 32.295 1.00 44.66 303 ASN C N 1
ATOM 2060 C CA . ASN C 1 60 ? 23.371 11.848 31.900 1.00 44.43 303 ASN C CA 1
ATOM 2061 C C . ASN C 1 60 ? 23.200 12.388 30.464 1.00 43.46 303 ASN C C 1
ATOM 2062 O O . ASN C 1 60 ? 22.187 13.024 30.156 1.00 44.31 303 ASN C O 1
ATOM 2067 N N . GLY C 1 61 ? 24.175 12.140 29.588 1.00 41.26 304 GLY C N 1
ATOM 2068 C CA . GLY C 1 61 ? 24.077 12.584 28.199 1.00 38.30 304 GLY C CA 1
ATOM 2069 C C . GLY C 1 61 ? 24.825 13.879 27.880 1.00 36.60 304 GLY C C 1
ATOM 2070 O O . GLY C 1 61 ? 25.595 14.387 28.694 1.00 36.59 304 GLY C O 1
ATOM 2071 N N . THR C 1 62 ? 24.562 14.416 26.694 1.00 33.84 305 THR C N 1
ATOM 2072 C CA . THR C 1 62 ? 25.275 15.561 26.147 1.00 32.57 305 THR C CA 1
ATOM 2073 C C . THR C 1 62 ? 24.605 16.880 26.526 1.00 31.40 305 THR C C 1
ATOM 2074 O O . THR C 1 62 ? 23.393 17.062 26.336 1.00 29.83 305 THR C O 1
ATOM 2078 N N . VAL C 1 63 ? 25.406 17.766 27.110 1.00 30.10 306 VAL C N 1
ATOM 2079 C CA . VAL C 1 63 ? 24.955 19.066 27.581 1.00 29.53 306 VAL C CA 1
ATOM 2080 C C . VAL C 1 63 ? 25.833 20.174 26.968 1.00 29.17 306 VAL C C 1
ATOM 2081 O O . VAL C 1 63 ? 27.072 20.079 26.987 1.00 27.73 306 VAL C O 1
ATOM 2085 N N . GLY C 1 64 ? 25.189 21.212 26.437 1.00 27.75 307 GLY C N 1
ATOM 2086 C CA . GLY C 1 64 ? 25.876 22.427 26.003 1.00 27.46 307 GLY C CA 1
ATOM 2087 C C . GLY C 1 64 ? 25.343 22.882 24.658 1.00 28.09 307 GLY C C 1
ATOM 2088 O O . GLY C 1 64 ? 24.143 22.727 24.378 1.00 27.43 307 GLY C O 1
ATOM 2089 N N . PHE C 1 65 ? 26.212 23.427 23.807 1.00 27.85 308 PHE C N 1
ATOM 2090 C CA . PHE C 1 65 ? 25.730 23.932 22.531 1.00 28.89 308 PHE C CA 1
ATOM 2091 C C . PHE C 1 65 ? 26.701 23.843 21.375 1.00 28.46 308 PHE C C 1
ATOM 2092 O O . PHE C 1 65 ? 27.928 23.720 21.576 1.00 27.41 308 PHE C O 1
ATOM 2100 N N . LEU C 1 66 ? 26.127 23.903 20.171 1.00 26.69 309 LEU C N 1
ATOM 2101 C CA . LEU C 1 66 ? 26.888 24.084 18.944 1.00 27.30 309 LEU C CA 1
ATOM 2102 C C . LEU C 1 66 ? 26.396 25.345 18.256 1.00 27.21 309 LEU C C 1
ATOM 2103 O O . LEU C 1 66 ? 25.185 25.569 18.180 1.00 27.19 309 LEU C O 1
ATOM 2108 N N . VAL C 1 67 ? 27.319 26.135 17.717 1.00 26.71 310 VAL C N 1
ATOM 2109 C CA . VAL C 1 67 ? 26.945 27.242 16.850 1.00 26.97 310 VAL C CA 1
ATOM 2110 C C . VAL C 1 67 ? 27.297 26.842 15.414 1.00 28.17 310 VAL C C 1
ATOM 2111 O O . VAL C 1 67 ? 28.455 26.516 15.122 1.00 27.48 310 VAL C O 1
ATOM 2115 N N . LEU C 1 68 ? 26.285 26.868 14.542 1.00 27.43 311 LEU C N 1
ATOM 2116 C CA . LEU C 1 68 ? 26.400 26.354 13.179 1.00 28.88 311 LEU C CA 1
ATOM 2117 C C . LEU C 1 68 ? 26.100 27.457 12.172 1.00 28.88 311 LEU C C 1
ATOM 2118 O O . LEU C 1 68 ? 25.131 28.206 12.348 1.00 28.28 311 LEU C O 1
ATOM 2123 N N . HIS C 1 69 ? 26.953 27.555 11.153 1.00 28.30 312 HIS C N 1
ATOM 2124 C CA . HIS C 1 69 ? 26.690 28.372 9.981 1.00 28.26 312 HIS C CA 1
ATOM 2125 C C . HIS C 1 69 ? 26.172 27.461 8.868 1.00 27.87 312 HIS C C 1
ATOM 2126 O O . HIS C 1 69 ? 26.812 26.481 8.527 1.00 27.60 312 HIS C O 1
ATOM 2133 N N . ILE C 1 70 ? 25.012 27.786 8.308 1.00 26.68 313 ILE C N 1
ATOM 2134 C CA . ILE C 1 70 ? 24.461 27.026 7.199 1.00 26.90 313 ILE C CA 1
ATOM 2135 C C . ILE C 1 70 ? 24.400 27.982 6.013 1.00 26.52 313 ILE C C 1
ATOM 2136 O O . ILE C 1 70 ? 23.586 28.907 6.035 1.00 26.57 313 ILE C O 1
ATOM 2141 N N . PRO C 1 71 ? 25.298 27.808 5.008 1.00 26.09 314 PRO C N 1
ATOM 2142 C CA . PRO C 1 71 ? 25.322 28.794 3.898 1.00 25.85 314 PRO C CA 1
ATOM 2143 C C . PRO C 1 71 ? 24.095 28.796 2.995 1.00 26.08 314 PRO C C 1
ATOM 2144 O O . PRO C 1 71 ? 23.842 29.784 2.332 1.00 27.20 314 PRO C O 1
ATOM 2148 N N . TYR C 1 72 ? 23.347 27.697 2.949 1.00 25.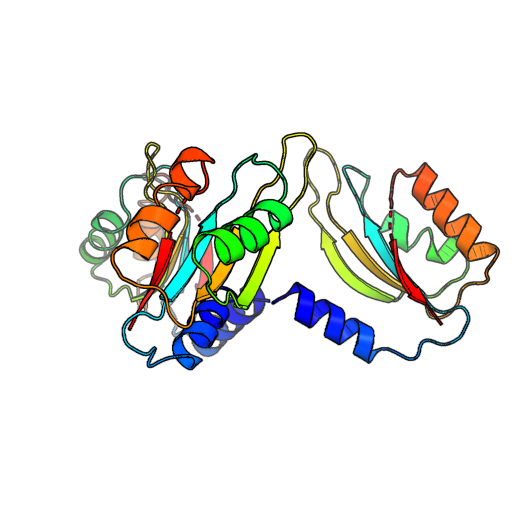95 315 TYR C N 1
ATOM 2149 C CA . TYR C 1 72 ? 22.107 27.644 2.181 1.00 26.02 315 TYR C CA 1
ATOM 2150 C C . TYR C 1 72 ? 21.217 26.554 2.745 1.00 26.17 315 TYR C C 1
ATOM 2151 O O . TYR C 1 72 ? 21.669 25.427 2.970 1.00 26.92 315 TYR C O 1
ATOM 2160 N N . ILE C 1 73 ? 19.948 26.882 2.951 1.00 25.83 316 ILE C N 1
ATOM 2161 C CA . ILE C 1 73 ? 18.921 25.874 3.177 1.00 26.61 316 ILE C CA 1
ATOM 2162 C C . ILE C 1 73 ? 17.589 26.510 2.793 1.00 26.74 316 ILE C C 1
ATOM 2163 O O . ILE C 1 73 ? 17.355 27.676 3.104 1.00 26.93 316 ILE C O 1
ATOM 2168 N N . SER C 1 74 ? 16.734 25.767 2.088 1.00 27.06 317 SER C N 1
ATOM 2169 C CA . SER C 1 74 ? 15.450 26.344 1.672 1.00 27.87 317 SER C CA 1
ATOM 2170 C C . SER C 1 74 ? 14.562 26.609 2.889 1.00 28.94 317 SER C C 1
ATOM 2171 O O . SER C 1 74 ? 14.745 26.015 3.960 1.00 28.39 317 SER C O 1
ATOM 2174 N N . SER C 1 75 ? 13.610 27.516 2.722 1.00 30.00 318 SER C N 1
ATOM 2175 C CA A SER C 1 75 ? 12.690 27.889 3.788 0.50 31.01 318 SER C CA 1
ATOM 2176 C CA B SER C 1 75 ? 12.726 27.877 3.824 0.50 30.72 318 SER C CA 1
ATOM 2177 C C . SER C 1 75 ? 11.912 26.670 4.275 1.00 31.10 318 SER C C 1
ATOM 2178 O O . SER C 1 75 ? 11.749 26.457 5.468 1.00 32.04 318 SER C O 1
ATOM 2183 N N . VAL C 1 76 ? 11.441 25.866 3.329 1.00 32.00 319 VAL C N 1
ATOM 2184 C CA . VAL C 1 76 ? 10.711 24.636 3.651 1.00 32.67 319 VAL C CA 1
ATOM 2185 C C . VAL C 1 76 ? 11.597 23.635 4.403 1.00 31.82 319 VAL C C 1
ATOM 2186 O O . VAL C 1 76 ? 11.173 23.059 5.400 1.00 31.41 319 VAL C O 1
ATOM 2190 N N . ASP C 1 77 ? 12.831 23.434 3.943 1.00 30.91 320 ASP C N 1
ATOM 2191 C CA . ASP C 1 77 ? 13.733 22.523 4.653 1.00 30.64 320 ASP C CA 1
ATOM 2192 C C . ASP C 1 77 ? 14.192 23.015 6.019 1.00 29.41 320 ASP C C 1
ATOM 2193 O O . ASP C 1 77 ? 14.419 22.216 6.933 1.00 28.99 320 ASP C O 1
ATOM 2198 N N . PHE C 1 78 ? 14.321 24.324 6.166 1.00 28.92 321 PHE C N 1
ATOM 2199 C CA . PHE C 1 78 ? 14.687 24.903 7.470 1.00 29.27 321 PHE C CA 1
ATOM 2200 C C . PHE C 1 78 ? 13.593 24.649 8.522 1.00 29.28 321 PHE C C 1
ATOM 2201 O O . PHE C 1 78 ? 13.896 24.374 9.686 1.00 29.80 321 PHE C O 1
ATOM 2209 N N . GLY C 1 79 ? 12.334 24.708 8.102 1.00 29.75 322 GLY C N 1
ATOM 2210 C CA . GLY C 1 79 ? 11.194 24.311 8.965 1.00 30.06 322 GLY C CA 1
ATOM 2211 C C . GLY C 1 79 ? 11.268 22.844 9.381 1.00 30.02 322 GLY C C 1
ATOM 2212 O O . GLY C 1 79 ? 11.120 22.522 10.546 1.00 29.51 322 GLY C O 1
ATOM 2213 N N . LYS C 1 80 ? 11.540 21.953 8.426 1.00 29.98 323 LYS C N 1
ATOM 2214 C CA . LYS C 1 80 ? 11.737 20.528 8.731 1.00 29.99 323 LYS C CA 1
ATOM 2215 C C . LYS C 1 80 ? 12.955 20.260 9.625 1.00 29.48 323 LYS C C 1
ATOM 2216 O O . LYS C 1 80 ? 12.901 19.440 10.537 1.00 29.61 323 LYS C O 1
ATOM 2222 N N . PHE C 1 81 ? 14.060 20.943 9.338 1.00 29.54 324 PHE C N 1
ATOM 2223 C CA . PHE C 1 81 ? 15.295 20.897 10.145 1.00 28.93 324 PHE C CA 1
ATOM 2224 C C . PHE C 1 81 ? 14.968 21.173 11.630 1.00 29.40 324 PHE C C 1
ATOM 2225 O O . PHE C 1 81 ? 15.367 20.417 12.530 1.00 28.44 324 PHE C O 1
ATOM 2233 N N . GLU C 1 82 ? 14.254 22.265 11.880 1.00 29.52 325 GLU C N 1
ATOM 2234 C CA . GLU C 1 82 ? 13.920 22.642 13.247 1.00 31.46 325 GLU C CA 1
ATOM 2235 C C . GLU C 1 82 ? 12.978 21.622 13.907 1.00 31.18 325 GLU C C 1
ATOM 2236 O O . GLU C 1 82 ? 13.180 21.248 15.054 1.00 30.69 325 GLU C O 1
ATOM 2242 N N . LYS C 1 83 ? 11.966 21.173 13.167 1.00 31.99 326 LYS C N 1
ATOM 2243 C CA A LYS C 1 83 ? 11.022 20.174 13.673 0.50 32.89 326 LYS C CA 1
ATOM 2244 C CA B LYS C 1 83 ? 11.021 20.180 13.680 0.50 32.54 326 LYS C CA 1
ATOM 2245 C C . LYS C 1 83 ? 11.744 18.890 14.097 1.00 32.95 326 LYS C C 1
ATOM 2246 O O . LYS C 1 83 ? 11.448 18.317 15.133 1.00 32.69 326 LYS C O 1
ATOM 2257 N N . GLU C 1 84 ? 12.698 18.443 13.285 1.00 33.67 327 GLU C N 1
ATOM 2258 C CA . GLU C 1 84 ? 13.477 17.246 13.601 1.00 35.82 327 GLU C CA 1
ATOM 2259 C C . GLU C 1 84 ? 14.285 17.442 14.897 1.00 34.73 327 GLU C C 1
ATOM 2260 O O . GLU C 1 84 ? 14.394 16.538 15.719 1.00 34.14 327 GLU C O 1
ATOM 2266 N N . LEU C 1 85 ? 14.857 18.628 15.065 1.00 33.90 328 LEU C N 1
ATOM 2267 C CA . LEU C 1 85 ? 15.591 18.938 16.295 1.00 34.67 328 LEU C CA 1
ATOM 2268 C C . LEU C 1 85 ? 14.674 18.932 17.534 1.00 34.71 328 LEU C C 1
ATOM 2269 O O . LEU C 1 85 ? 15.023 18.357 18.563 1.00 34.04 328 LEU C O 1
ATOM 2274 N N . ILE C 1 86 ? 13.513 19.565 17.407 1.00 35.65 329 ILE C N 1
ATOM 2275 C CA . ILE C 1 86 ? 12.478 19.550 18.436 1.00 37.97 329 ILE C CA 1
ATOM 2276 C C . ILE C 1 86 ? 12.155 18.097 18.861 1.00 38.72 329 ILE C C 1
ATOM 2277 O O . ILE C 1 86 ? 12.127 17.784 20.053 1.00 38.97 329 ILE C O 1
ATOM 2282 N N . GLU C 1 87 ? 11.961 17.212 17.885 1.00 39.40 330 GLU C N 1
ATOM 2283 C CA . GLU C 1 87 ? 11.695 15.789 18.159 1.00 40.95 330 GLU C CA 1
ATOM 2284 C C . GLU C 1 87 ? 12.824 15.096 18.935 1.00 40.67 330 GLU C C 1
ATOM 2285 O O . GLU C 1 87 ? 12.566 14.204 19.729 1.00 40.28 330 GLU C O 1
ATOM 2291 N N . ARG C 1 88 ? 14.067 15.528 18.722 1.00 40.79 331 ARG C N 1
ATOM 2292 C CA . ARG C 1 88 ? 15.220 15.033 19.492 1.00 40.99 331 ARG C CA 1
ATOM 2293 C C . ARG C 1 88 ? 15.438 15.832 20.771 1.00 40.16 331 ARG C C 1
ATOM 2294 O O . ARG C 1 88 ? 16.474 15.690 21.427 1.00 40.54 331 ARG C O 1
ATOM 2302 N N . GLN C 1 89 ? 14.485 16.700 21.097 1.00 39.70 332 GLN C N 1
ATOM 2303 C CA . GLN C 1 89 ? 14.616 17.658 22.201 1.00 39.60 332 GLN C CA 1
ATOM 2304 C C . GLN C 1 89 ? 15.890 18.524 22.173 1.00 38.23 332 GLN C C 1
ATOM 2305 O O . GLN C 1 89 ? 16.485 18.814 23.218 1.00 39.05 332 GLN C O 1
ATOM 2311 N N . VAL C 1 90 ? 16.281 18.951 20.977 1.00 35.38 333 VAL C N 1
ATOM 2312 C CA . VAL C 1 90 ? 17.314 19.953 20.824 1.00 32.93 333 VAL C CA 1
ATOM 2313 C C . VAL C 1 90 ? 16.625 21.277 20.464 1.00 32.08 333 VAL C C 1
ATOM 2314 O O . VAL C 1 90 ? 15.818 21.325 19.540 1.00 30.60 333 VAL C O 1
ATOM 2318 N N . LYS C 1 91 ? 16.938 22.334 21.202 1.00 30.78 334 LYS C N 1
ATOM 2319 C CA . LYS C 1 91 ? 16.359 23.655 20.950 1.00 30.73 334 LYS C CA 1
ATOM 2320 C C . LYS C 1 91 ? 17.218 24.373 19.921 1.00 31.12 334 LYS C C 1
ATOM 2321 O O . LYS C 1 91 ? 18.445 24.243 19.941 1.00 30.43 334 LYS C O 1
ATOM 2335 N N . GLU C 1 93 ? 18.126 28.106 18.213 1.00 28.55 336 GLU C N 1
ATOM 2336 C CA . GLU C 1 93 ? 18.035 29.561 18.309 1.00 27.71 336 GLU C CA 1
ATOM 2337 C C . GLU C 1 93 ? 18.544 30.136 17.010 1.00 27.95 336 GLU C C 1
ATOM 2338 O O . GLU C 1 93 ? 19.571 29.686 16.521 1.00 28.47 336 GLU C O 1
ATOM 2344 N N . VAL C 1 94 ? 17.867 31.139 16.462 1.00 26.68 337 VAL C N 1
ATOM 2345 C CA . VAL C 1 94 ? 18.370 31.772 15.244 1.00 27.00 337 VAL C CA 1
ATOM 2346 C C . VAL C 1 94 ? 19.155 33.017 15.621 1.00 26.98 337 VAL C C 1
ATOM 2347 O O . VAL C 1 94 ? 18.578 33.996 16.126 1.00 26.98 337 VAL C O 1
ATOM 2351 N N . LEU C 1 95 ? 20.466 32.970 15.410 1.00 25.32 338 LEU C N 1
ATOM 2352 C CA . LEU C 1 95 ? 21.333 34.078 15.837 1.00 26.29 338 LEU C CA 1
ATOM 2353 C C . LEU C 1 95 ? 21.503 35.157 14.776 1.00 25.59 338 LEU C C 1
ATOM 2354 O O . LEU C 1 95 ? 21.528 36.330 15.110 1.00 26.14 338 LEU C O 1
ATOM 2359 N N . ARG C 1 96 ? 21.652 34.742 13.514 1.00 25.75 339 ARG C N 1
ATOM 2360 C CA . ARG C 1 96 ? 21.734 35.642 12.370 1.00 26.17 339 ARG C CA 1
ATOM 2361 C C . ARG C 1 96 ? 21.043 34.984 11.182 1.00 27.28 339 ARG C C 1
ATOM 2362 O O . ARG C 1 96 ? 21.014 33.740 11.054 1.00 26.06 339 ARG C O 1
ATOM 2370 N N . HIS C 1 97 ? 20.498 35.817 10.305 1.00 27.59 340 HIS C N 1
ATOM 2371 C CA . HIS C 1 97 ? 19.910 35.322 9.051 1.00 30.30 340 HIS C CA 1
ATOM 2372 C C . HIS C 1 97 ? 20.165 36.355 7.941 1.00 30.59 340 HIS C C 1
ATOM 2373 O O . HIS C 1 97 ? 20.575 37.483 8.226 1.00 29.94 340 HIS C O 1
ATOM 2380 N N . GLY C 1 98 ? 19.938 35.944 6.693 1.00 32.17 341 GLY C N 1
ATOM 2381 C CA . GLY C 1 98 ? 20.082 36.812 5.525 1.00 33.95 341 GLY C CA 1
ATOM 2382 C C . GLY C 1 98 ? 18.747 37.408 5.136 1.00 36.02 341 GLY C C 1
ATOM 2383 O O . GLY C 1 98 ? 17.737 37.283 5.857 1.00 36.88 341 GLY C O 1
#

Foldseek 3Di:
DVVVVVLVVVVVPDPADAQKFKWKKFDDQFADCVVVVVVLCVVQVWDKDWPDDDWDQDPSGIGDITIIITNHGDPVSVVVSQVVSVVRVIHTTDHHD/DVVVVVLVVVCVVDPADAQKFKWKKFDDQFADCVCVVVVLCVVQVWDKDWPDDDWDQDPSGIGDITIIITNHGDPVSVVVSQVVSVVRVIHTTDHHD/DVVVVVLVVVCVVPPADAQKFKWKKFDDQFADCVCVVVVLCVVQVWDKDWPDDDWDQDPSGIGDITIIITNHGDPVSVVVSQVVSVVRVIHTTDHHD

Nearest PDB structures (foldseek):
  3ced-assembly3_C  TM=1.010E+00  e=1.084E-16  Staphylococcus aureus subsp. aureus Mu50
  6cvl-assembly1_C  TM=8.062E-01  e=4.704E-05  Escherichia coli K-12
  6cvl-assembly1_D  TM=8.019E-01  e=1.387E-04  Escherichia coli K-12
  3dhx-assembly1_B  TM=7.750E-01  e=2.112E-04  Escherichia coli K-12
  3dhw-assembly2_G  TM=7.996E-01  e=8.412E-04  Escherichia coli K-12

CATH classification: 3.30.70.260

Solvent-accessible surface area: 18056 Å² total

Sequence (291 aa):
SNADDFETSLTELEPLEKDAYIVRLVFAGSTTTEPIVSSSLSTAYDIKINILEANIKNTKNGTVGFLVLHIPYISSSVDFGKFEKELIERQVKEVLRHGSNADDFETSLTELEPLEKKDAYIVRLVFAGSTTTEPIVSSSLSTAYDIKINILEANIKNTKNGTVGFLVLHIPYISSSVDFGKFEKKELIEERQVKEVLRHGSNNADDFETSLTELEPLEEKKDAYIVRLVFAGSTTTEPIVSSLSTAYDIKINILEANIKNTKNGTVGFLVLHIPYISSSVDFGKFEKKELIERQVKEVLRHG

InterPro domains:
  IPR003439 ABC transporter-like, ATP-binding domain [PF00005] (22-169)
  IPR003439 ABC transporter-like, ATP-binding domain [PS50893] (2-241)
  IPR003593 AAA+ ATPase domain [SM00382] (30-226)
  IPR017871 ABC transporter-like, conserved site [PS00211] (141-155)
  IPR018449 NIL domain [PF09383] (265-337)
  IPR018449 NIL domain [SM00930] (262-338)
  IPR027417 P-loop containing nucleoside triphosphate hydrolase [G3DSA:3.40.50.300] (1-244)
  IPR027417 P-loop containing nucleoside triphosphate hydrolase [SSF52540] (1-240)
  IPR041701 Methionine import ATP-binding protein MetN, ATP-binding domain [cd03258] (1-233)
  IPR045865 ACT-like domain [SSF55021] (248-340)
  IPR050086 Methionine import ATP-binding protein MetN-like [PTHR43166] (1-253)